Protein AF-A0A3M1RL69-F1 (afdb_monomer)

Radius of gyration: 29.33 Å; Cα contacts (8 Å, |Δi|>4): 459; chains: 1; bounding box: 68×51×93 Å

Secondary structure (DSSP, 8-state):
------PPP---TT-S---SS-HHHHHHHHHHHHTTHHHHHTSPSSPPHHHHHHHHHHHHHHSTT---SS-GGGGGSHHHHHTT-HHHHHHIIIII--TT--SHHHHHHHHHHHHHTTSSSHHHHHHHHHHHHHTTS----HHHHHHTT-TT-SS---S--EEE----SSSHHHHHHHHHHHHHHHHTT-EEEEE-TTSPPTT-B-SSSSSB---GGGGHHHHHHHHHHH--TT----EEEEEETTSTTHHHHHHTT--TT--SSTT-EEEEE--HHHHHHHHHTT-TT--S--SSEEE-TTS-EEEEEE-TTSS-EEEE----HHHHHHHHHHS-----SSS--S----

Solvent-accessible surface area (backbone atoms only — not comparable to full-atom values): 20492 Å² total; per-residue (Å²): 138,86,89,81,90,76,83,77,80,82,75,65,96,76,84,75,77,96,62,98,59,53,74,69,55,49,50,53,50,47,53,61,48,57,71,44,42,70,67,53,66,69,53,72,84,76,77,50,75,68,51,54,53,47,50,52,50,50,40,62,69,60,40,70,87,55,93,64,98,65,61,70,75,33,23,55,30,29,58,66,53,47,58,87,42,57,66,62,35,49,48,44,58,76,62,34,45,55,97,85,43,56,17,60,48,49,46,40,51,40,35,18,46,40,64,14,67,81,45,94,57,36,70,65,40,22,53,55,43,34,40,36,44,77,65,59,79,44,78,74,59,70,41,34,54,45,32,41,68,43,83,82,43,93,68,70,52,52,58,64,60,70,43,79,48,61,47,87,44,77,45,70,68,23,50,51,50,31,50,55,54,46,46,57,40,23,68,45,66,24,27,39,36,33,54,42,59,57,37,62,38,56,64,39,79,43,100,60,100,49,68,49,35,77,21,46,63,65,51,45,44,56,56,10,51,50,33,56,70,46,32,49,95,96,45,80,36,47,37,36,41,31,36,36,65,70,40,62,46,38,69,58,52,75,46,55,62,72,46,93,80,53,80,45,42,78,38,40,47,77,48,62,41,78,48,69,67,53,52,53,39,35,57,37,63,75,35,90,91,50,71,70,81,47,45,63,67,45,69,49,101,85,70,54,77,34,19,58,30,67,42,83,90,44,101,47,70,43,83,30,81,76,46,48,35,54,59,50,50,51,49,63,69,64,53,75,82,84,73,85,70,86,90,78,92,82,77,83,82,114

Foldseek 3Di:
DDDDDDDDPPPDPPPPDPDPDDPVRVVVVLLVLLVCQLVQLLDDDDGDPSNVVNQVVLCVPQVVPPPDPDGVSLQSADCSVCPPPVVSNCCCVVQFDDPSGGGDLNLQLQLLQLVLVPPPCSSVSSSVSSSCSVSPVDDAPSLSRRARNPPVPPQRADSDAEDEQEQPAQDPVSLVVSLVVLLVCVLSPHAYEYELQLHAAWQDADPDPDGTDNGSLVCLQVSQVSQQVSHDDPGGHEYEYEYEPLHQCNVVQLCQQVPPVSPGNVRYHYAYDYDPLLVVQLVQCVPPVRVPQPWCWDADPVRDTFSFDCNPPDNDTDGHDTDRSNRSVVVSVVSDPPPPDDDDPDDPRD

Nearest PDB structures (foldseek):
  6l3r-assembly2_E  TM=6.088E-01  e=4.238E-13  Homo sapiens
  2cvx-assembly1_A  TM=6.314E-01  e=1.209E-12  Saccharomyces cerevisiae
  6l3r-assembly1_A  TM=6.107E-01  e=2.218E-12  Homo sapiens
  2zlf-assembly1_A-2  TM=6.174E-01  e=2.617E-12  Saccharomyces cerevisiae
  4x3v-assembly1_B  TM=6.513E-01  e=8.807E-12  Homo sapiens

Structure (mmCIF, N/CA/C/O backbone):
data_AF-A0A3M1RL69-F1
#
_entry.id   AF-A0A3M1RL69-F1
#
loop_
_atom_site.group_PDB
_atom_site.id
_atom_site.type_symbol
_atom_site.label_atom_id
_atom_site.label_alt_id
_atom_site.label_comp_id
_atom_site.label_asym_id
_atom_site.label_entity_id
_atom_site.label_seq_id
_atom_site.pdbx_PDB_ins_code
_atom_site.Cartn_x
_atom_site.Cartn_y
_atom_site.Cartn_z
_atom_site.occupancy
_atom_site.B_iso_or_equiv
_atom_site.auth_seq_id
_atom_site.auth_comp_id
_atom_site.auth_asym_id
_atom_site.auth_atom_id
_atom_site.pdbx_PDB_model_num
ATOM 1 N N . MET A 1 1 ? -24.422 30.423 -56.820 1.00 33.59 1 MET A N 1
ATOM 2 C CA . MET A 1 1 ? -23.178 31.214 -56.946 1.00 33.59 1 MET A CA 1
ATOM 3 C C . MET A 1 1 ? -22.459 31.051 -55.619 1.00 33.59 1 MET A C 1
ATOM 5 O O . MET A 1 1 ? -22.916 31.619 -54.648 1.00 33.59 1 MET A O 1
ATOM 9 N N . GLY A 1 2 ? -21.564 30.086 -55.438 1.00 28.83 2 GLY A N 1
ATOM 10 C CA . GLY A 1 2 ? -20.340 29.859 -56.205 1.00 28.83 2 GLY A CA 1
ATOM 11 C C . GLY A 1 2 ? -19.185 30.425 -55.375 1.00 28.83 2 GLY A C 1
ATOM 12 O O . GLY A 1 2 ? -19.121 31.638 -55.226 1.00 28.83 2 GLY A O 1
ATOM 13 N N . LEU A 1 3 ? -18.368 29.554 -54.769 1.00 27.42 3 LEU A N 1
ATOM 14 C CA . LEU A 1 3 ? -16.895 29.448 -54.900 1.00 27.42 3 LEU A CA 1
ATOM 15 C C . LEU A 1 3 ? -16.342 29.469 -53.451 1.00 27.42 3 LEU A C 1
ATOM 17 O O . LEU A 1 3 ? -16.736 30.346 -52.698 1.00 27.42 3 LEU A O 1
ATOM 21 N N . PHE A 1 4 ? -15.534 28.560 -52.905 1.00 30.91 4 PHE A N 1
ATOM 22 C CA . PHE A 1 4 ? -14.548 27.622 -53.429 1.00 30.91 4 PHE A CA 1
ATOM 23 C C . PHE A 1 4 ? -14.531 26.351 -52.555 1.00 30.91 4 PHE A C 1
ATOM 25 O O . PHE A 1 4 ? -14.196 26.416 -51.374 1.00 30.91 4 PHE A O 1
ATOM 32 N N . GLU A 1 5 ? -14.813 25.198 -53.158 1.00 35.31 5 GLU A N 1
ATOM 33 C CA . GLU A 1 5 ? -14.165 23.942 -52.780 1.00 35.31 5 GLU A CA 1
ATOM 34 C C . GLU A 1 5 ? -12.753 23.967 -53.383 1.00 35.31 5 GLU A C 1
ATOM 36 O O . GLU A 1 5 ? -12.585 24.249 -54.571 1.00 35.31 5 GLU A O 1
ATOM 41 N N . GLN A 1 6 ? -11.734 23.693 -52.574 1.00 31.94 6 GLN A N 1
ATOM 42 C CA . GLN A 1 6 ? -10.422 23.269 -53.061 1.00 31.94 6 GLN A CA 1
ATOM 43 C C . GLN A 1 6 ? -10.217 21.835 -52.561 1.00 31.94 6 GLN A C 1
ATOM 45 O O . GLN A 1 6 ? -10.407 21.586 -51.367 1.00 31.94 6 GLN A O 1
ATOM 50 N N . PRO A 1 7 ? -9.894 20.878 -53.445 1.00 32.28 7 PRO A N 1
ATOM 51 C CA . PRO A 1 7 ? -9.793 19.477 -53.077 1.00 32.28 7 PRO A CA 1
ATOM 52 C C . PRO A 1 7 ? -8.568 19.261 -52.187 1.00 32.28 7 PRO A C 1
ATOM 54 O O . PRO A 1 7 ? -7.450 19.642 -52.535 1.00 32.28 7 PRO A O 1
ATOM 57 N N . VAL A 1 8 ? -8.779 18.608 -51.043 1.00 39.22 8 VAL A N 1
ATOM 58 C CA . VAL A 1 8 ? -7.692 17.962 -50.300 1.00 39.22 8 VAL A CA 1
ATOM 59 C C . VAL A 1 8 ? -7.041 16.971 -51.270 1.00 39.22 8 VAL A C 1
ATOM 61 O O . VAL A 1 8 ? -7.773 16.185 -51.882 1.00 39.22 8 VAL A O 1
ATOM 64 N N . PRO A 1 9 ? -5.711 16.988 -51.471 1.00 30.95 9 PRO A N 1
ATOM 65 C CA . PRO A 1 9 ? -5.086 15.997 -52.324 1.00 30.95 9 PRO A CA 1
ATOM 66 C C . PRO A 1 9 ? -5.377 14.626 -51.722 1.00 30.95 9 PRO A C 1
ATOM 68 O O . PRO A 1 9 ? -5.007 14.354 -50.580 1.00 30.95 9 PRO A O 1
ATOM 71 N N . SER A 1 10 ? -6.043 13.761 -52.487 1.00 38.97 10 SER A N 1
ATOM 72 C CA . SER A 1 10 ? -6.078 12.335 -52.198 1.00 38.97 10 SER A CA 1
ATOM 73 C C . SER A 1 10 ? -4.647 11.821 -52.333 1.00 38.97 10 SER A C 1
ATOM 75 O O . SER A 1 10 ? -4.208 11.425 -53.417 1.00 38.97 10 SER A O 1
ATOM 77 N N . THR A 1 11 ? -3.880 11.870 -51.248 1.00 33.44 11 THR A N 1
ATOM 78 C CA . THR A 1 11 ? -2.637 11.116 -51.144 1.00 33.44 11 THR A CA 1
ATOM 79 C C . THR A 1 11 ? -3.033 9.654 -51.066 1.00 33.44 11 THR A C 1
ATOM 81 O O . THR A 1 11 ? -3.360 9.134 -50.006 1.00 33.44 11 THR A O 1
ATOM 84 N N . ASN A 1 12 ? -3.122 9.063 -52.255 1.00 33.91 12 ASN A N 1
ATOM 85 C CA . ASN A 1 12 ? -2.971 7.656 -52.571 1.00 33.91 12 ASN A CA 1
ATOM 86 C C . ASN A 1 12 ? -2.637 6.795 -51.338 1.00 33.91 12 ASN A C 1
ATOM 88 O O . ASN A 1 12 ? -1.496 6.760 -50.881 1.00 33.91 12 ASN A O 1
ATOM 92 N N . ASP A 1 13 ? -3.619 6.030 -50.864 1.00 37.75 13 ASP A N 1
ATOM 93 C CA . ASP A 1 13 ? -3.478 4.931 -49.894 1.00 37.75 13 ASP A CA 1
ATOM 94 C C . ASP A 1 13 ? -2.699 3.730 -50.500 1.00 37.75 13 ASP A C 1
ATOM 96 O O . ASP A 1 13 ? -3.006 2.560 -50.277 1.00 37.75 13 ASP A O 1
ATOM 100 N N . LYS A 1 14 ? -1.692 4.008 -51.339 1.00 35.69 14 LYS A N 1
ATOM 101 C CA . LYS A 1 14 ? -0.923 3.038 -52.136 1.00 35.69 14 LYS A CA 1
ATOM 102 C C . LYS A 1 14 ? 0.594 3.222 -52.049 1.00 35.69 14 LYS A C 1
ATOM 104 O O . LYS A 1 14 ? 1.317 2.748 -52.915 1.00 35.69 14 LYS A O 1
ATOM 109 N N . GLU A 1 15 ? 1.083 3.831 -50.976 1.00 38.75 15 GLU A N 1
ATOM 110 C CA . GLU A 1 15 ? 2.493 3.720 -50.570 1.00 38.75 15 GLU A CA 1
ATOM 111 C C . GLU A 1 15 ? 2.593 3.200 -49.129 1.00 38.75 15 GLU A C 1
ATOM 113 O O . GLU A 1 15 ? 3.299 3.735 -48.279 1.00 38.75 15 GLU A O 1
ATOM 118 N N . ARG A 1 16 ? 1.833 2.139 -48.828 1.00 42.62 16 ARG A N 1
ATOM 119 C CA . ARG A 1 16 ? 1.903 1.408 -47.558 1.00 42.62 16 ARG A CA 1
ATOM 120 C C . ARG A 1 16 ? 2.514 0.026 -47.784 1.00 42.62 16 ARG A C 1
ATOM 122 O O . ARG A 1 16 ? 1.964 -0.776 -48.527 1.00 42.62 16 ARG A O 1
ATOM 129 N N . SER A 1 17 ? 3.623 -0.213 -47.082 1.00 46.47 17 SER A N 1
ATOM 130 C CA . SER A 1 17 ? 4.423 -1.444 -47.009 1.00 46.47 17 SER A CA 1
ATOM 131 C C . SER A 1 17 ? 5.077 -1.901 -48.320 1.00 46.47 17 SER A C 1
ATOM 133 O O . SER A 1 17 ? 4.527 -2.681 -49.089 1.00 46.47 17 SER A O 1
ATOM 135 N N . SER A 1 18 ? 6.324 -1.472 -48.538 1.00 45.62 18 SER A N 1
ATOM 136 C CA . SER A 1 18 ? 7.262 -2.121 -49.468 1.00 45.62 18 SER A CA 1
ATOM 137 C C . SER A 1 18 ? 8.041 -3.240 -48.766 1.00 45.62 18 SER A C 1
ATOM 139 O O . SER A 1 18 ? 9.254 -3.375 -48.950 1.00 45.62 18 SER A O 1
ATOM 141 N N . SER A 1 19 ? 7.386 -3.978 -47.874 1.00 48.00 19 SER A N 1
ATOM 142 C CA . SER A 1 19 ? 8.011 -5.121 -47.232 1.00 48.00 19 SER A CA 1
ATOM 143 C C . SER A 1 19 ? 7.901 -6.324 -48.168 1.00 48.00 19 SER A C 1
ATOM 145 O O . SER A 1 19 ? 6.796 -6.661 -48.589 1.00 48.00 19 SER A O 1
ATOM 147 N N . PRO A 1 20 ? 9.013 -6.980 -48.539 1.00 52.84 20 PRO A N 1
ATOM 148 C CA . PRO A 1 20 ? 8.984 -8.161 -49.4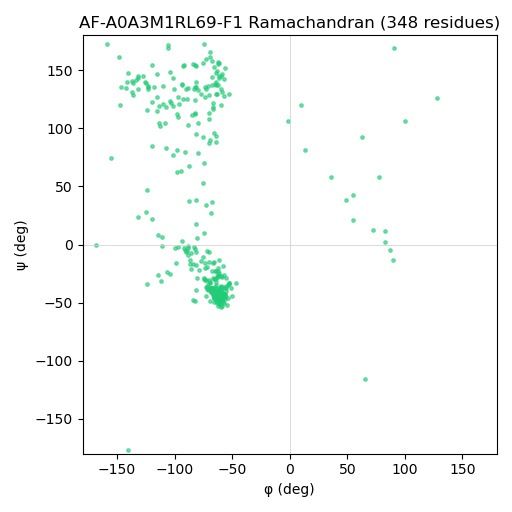01 1.00 52.84 20 PRO A CA 1
ATOM 149 C C . PRO A 1 20 ? 8.481 -9.424 -48.674 1.00 52.84 20 PRO A C 1
ATOM 151 O O . PRO A 1 20 ? 8.607 -10.521 -49.211 1.00 52.84 20 PRO A O 1
ATOM 154 N N . TRP A 1 21 ? 7.945 -9.279 -47.459 1.00 52.00 21 TRP A N 1
ATOM 155 C CA . TRP A 1 21 ? 7.573 -10.357 -46.548 1.00 52.00 21 TRP A CA 1
ATOM 156 C C . TRP A 1 21 ? 6.059 -10.366 -46.313 1.00 52.00 21 TRP A C 1
ATOM 158 O O . TRP A 1 21 ? 5.412 -9.320 -46.291 1.00 52.00 21 TRP A O 1
ATOM 168 N N . SER A 1 22 ? 5.482 -11.550 -46.123 1.00 72.81 22 SER A N 1
ATOM 169 C CA . SER A 1 22 ? 4.095 -11.704 -45.677 1.00 72.81 22 SER A CA 1
ATOM 170 C C . SER A 1 22 ? 3.914 -11.225 -44.230 1.00 72.81 22 SER A C 1
ATOM 172 O O . SER A 1 22 ? 4.861 -11.219 -43.447 1.00 72.81 22 SER A O 1
ATOM 174 N N . ALA A 1 23 ? 2.683 -10.887 -43.832 1.00 64.62 23 ALA A N 1
ATOM 175 C CA . ALA A 1 23 ? 2.387 -10.427 -42.468 1.00 64.62 23 ALA A CA 1
ATOM 176 C C . ALA A 1 23 ? 2.842 -11.420 -41.374 1.00 64.62 23 ALA A C 1
ATOM 178 O O . ALA A 1 23 ? 3.331 -11.005 -40.329 1.00 64.62 23 ALA A O 1
ATOM 179 N N . ALA A 1 24 ? 2.747 -12.730 -41.633 1.00 68.56 24 ALA A N 1
ATOM 180 C CA . ALA A 1 24 ? 3.217 -13.766 -40.711 1.00 68.56 24 ALA A CA 1
ATOM 181 C C . ALA A 1 24 ? 4.756 -13.837 -40.628 1.00 68.56 24 ALA A C 1
ATOM 183 O O . ALA A 1 24 ? 5.315 -14.116 -39.568 1.00 68.56 24 ALA A O 1
ATOM 184 N N . GLU A 1 25 ? 5.457 -13.570 -41.733 1.00 70.19 25 GLU A N 1
ATOM 185 C CA . GLU A 1 25 ? 6.922 -13.485 -41.754 1.00 70.19 25 GLU A CA 1
ATOM 186 C C . GLU A 1 25 ? 7.421 -12.212 -41.065 1.00 70.19 25 GLU A C 1
ATOM 188 O O . GLU A 1 25 ? 8.432 -12.255 -40.366 1.00 70.19 25 GLU A O 1
ATOM 193 N N . GLU A 1 26 ? 6.707 -11.094 -41.211 1.00 66.12 26 GLU A N 1
ATOM 194 C CA . GLU A 1 26 ? 6.979 -9.867 -40.458 1.00 66.12 26 GLU A CA 1
ATOM 195 C C . GLU A 1 26 ? 6.784 -10.070 -38.956 1.00 66.12 26 GLU A C 1
ATOM 197 O O . GLU A 1 26 ? 7.609 -9.613 -38.168 1.00 66.12 26 GLU A O 1
ATOM 202 N N . GLU A 1 27 ? 5.730 -10.784 -38.561 1.00 67.00 27 GLU A N 1
ATOM 203 C CA . GLU A 1 27 ? 5.421 -11.070 -37.163 1.00 67.00 27 GLU A CA 1
ATOM 204 C C . GLU A 1 27 ? 6.487 -11.963 -36.517 1.00 67.00 27 GLU A C 1
ATOM 206 O O . GLU A 1 27 ? 7.082 -11.573 -35.514 1.00 67.00 27 GLU A O 1
ATOM 211 N N . ASN A 1 28 ? 6.847 -13.075 -37.161 1.00 71.88 28 ASN A N 1
ATOM 212 C CA . ASN A 1 28 ? 7.924 -13.957 -36.698 1.00 71.88 28 ASN A CA 1
ATOM 213 C C . ASN A 1 28 ? 9.282 -13.229 -36.651 1.00 71.88 28 ASN A C 1
ATOM 215 O O . ASN A 1 28 ? 10.067 -13.376 -35.714 1.00 71.88 28 ASN A O 1
ATOM 219 N N . ARG A 1 29 ? 9.573 -12.378 -37.642 1.00 70.25 29 ARG A N 1
ATOM 220 C CA . ARG A 1 29 ? 10.816 -11.597 -37.661 1.00 70.25 29 ARG A CA 1
ATOM 221 C C . ARG A 1 29 ? 10.841 -10.538 -36.565 1.00 70.25 29 ARG A C 1
ATOM 223 O O . ARG A 1 29 ? 11.896 -10.306 -35.979 1.00 70.25 29 ARG A O 1
ATOM 230 N N . LEU A 1 30 ? 9.707 -9.908 -36.270 1.00 68.56 30 LEU A N 1
ATOM 231 C CA . LEU A 1 30 ? 9.599 -8.976 -35.158 1.00 68.56 30 LEU A CA 1
ATOM 232 C C . LEU A 1 30 ? 9.846 -9.690 -33.832 1.00 68.56 30 LEU A C 1
ATOM 234 O O . LEU A 1 30 ? 10.637 -9.191 -33.043 1.00 68.56 30 LEU A O 1
ATOM 238 N N . GLU A 1 31 ? 9.240 -10.855 -33.606 1.00 73.75 31 GLU A N 1
ATOM 239 C CA . GLU A 1 31 ? 9.477 -11.668 -32.407 1.00 73.75 31 GLU A CA 1
ATOM 240 C C . GLU A 1 31 ? 10.965 -12.034 -32.261 1.00 73.75 31 GLU A C 1
ATOM 242 O O . GLU A 1 31 ? 11.570 -11.851 -31.199 1.00 73.75 31 GLU A O 1
ATOM 247 N N . GLN A 1 32 ? 11.610 -12.460 -33.350 1.00 74.69 32 GLN A N 1
ATOM 248 C CA . GLN A 1 32 ? 13.047 -12.759 -33.374 1.00 74.69 32 GLN A CA 1
ATOM 249 C C . GLN A 1 32 ? 13.936 -11.537 -33.116 1.00 74.69 32 GLN A C 1
ATOM 251 O O . GLN A 1 32 ? 15.022 -11.664 -32.554 1.00 74.69 32 GLN A O 1
ATOM 256 N N . LEU A 1 33 ? 13.514 -10.347 -33.531 1.00 71.75 33 LEU A N 1
ATOM 257 C CA . LEU A 1 33 ? 14.266 -9.120 -33.290 1.00 71.75 33 LEU A CA 1
ATOM 258 C C . LEU A 1 33 ? 14.020 -8.579 -31.871 1.00 71.75 33 LEU A C 1
ATOM 260 O O . LEU A 1 33 ? 14.949 -8.168 -31.181 1.00 71.75 33 LEU A O 1
ATOM 264 N N . ILE A 1 34 ? 12.784 -8.659 -31.385 1.00 74.69 34 ILE A N 1
ATOM 265 C CA . ILE A 1 34 ? 12.388 -8.320 -30.016 1.00 74.69 34 ILE A CA 1
ATOM 266 C C . ILE A 1 34 ? 13.140 -9.177 -28.989 1.00 74.69 34 ILE A C 1
ATOM 268 O O . ILE A 1 34 ? 13.555 -8.680 -27.941 1.00 74.69 34 ILE A O 1
ATOM 272 N N . THR A 1 35 ? 13.371 -10.455 -29.282 1.00 80.44 35 THR A N 1
ATOM 273 C CA . THR A 1 35 ? 14.172 -11.321 -28.403 1.00 80.44 35 THR A CA 1
ATOM 274 C C . THR A 1 35 ? 15.636 -10.874 -28.305 1.00 80.44 35 THR A C 1
ATOM 276 O O . THR A 1 35 ? 16.276 -11.135 -27.287 1.00 80.44 35 THR A O 1
ATOM 279 N N . GLN A 1 36 ? 16.152 -10.133 -29.291 1.00 83.19 36 GLN A N 1
ATOM 280 C CA . GLN A 1 36 ? 17.498 -9.541 -29.273 1.00 83.19 36 GLN A CA 1
ATOM 281 C C . GLN A 1 36 ? 17.548 -8.163 -28.596 1.00 83.19 36 GLN A C 1
ATOM 283 O O . GLN A 1 36 ? 18.631 -7.717 -28.206 1.00 83.19 36 GLN A O 1
ATOM 288 N N . LEU A 1 37 ? 16.396 -7.503 -28.411 1.00 85.44 37 LEU A N 1
ATOM 289 C CA . LEU A 1 37 ? 16.294 -6.162 -27.831 1.00 85.44 37 LEU A CA 1
ATOM 290 C C . LEU A 1 37 ? 17.058 -6.002 -26.499 1.00 85.44 37 LEU A C 1
ATOM 292 O O . LEU A 1 37 ? 17.803 -5.029 -26.390 1.00 85.44 37 LEU A O 1
ATOM 296 N N . PRO A 1 38 ? 17.002 -6.934 -25.522 1.00 84.50 38 PRO A N 1
ATOM 297 C CA . PRO A 1 38 ? 17.755 -6.799 -24.269 1.00 84.50 38 PRO A CA 1
ATOM 298 C C . PRO A 1 38 ? 19.262 -6.688 -24.477 1.00 84.50 38 PRO A C 1
ATOM 300 O O . PRO A 1 38 ? 19.938 -5.919 -23.797 1.00 84.50 38 PRO A O 1
ATOM 303 N N . THR A 1 39 ? 19.801 -7.486 -25.398 1.00 86.25 39 THR A N 1
ATOM 304 C CA . THR A 1 39 ? 21.235 -7.516 -25.693 1.00 86.25 39 THR A CA 1
ATOM 305 C C . THR A 1 39 ? 21.666 -6.214 -26.347 1.00 86.25 39 THR A C 1
ATOM 307 O O . THR A 1 39 ? 22.714 -5.671 -26.006 1.00 86.25 39 THR A O 1
ATOM 310 N N . LEU A 1 40 ? 20.843 -5.700 -27.259 1.00 85.69 40 LEU A N 1
ATOM 311 C CA . LEU A 1 40 ? 21.111 -4.464 -27.982 1.00 85.69 40 LEU A CA 1
ATOM 312 C C . LEU A 1 40 ? 20.988 -3.228 -27.083 1.00 85.69 40 LEU A C 1
ATOM 314 O O . LEU A 1 40 ? 21.825 -2.336 -27.168 1.00 85.69 40 LEU A O 1
ATOM 318 N N . LEU A 1 41 ? 20.010 -3.195 -26.174 1.00 85.31 41 LEU A N 1
ATOM 319 C CA . LEU A 1 41 ? 19.834 -2.099 -25.215 1.00 85.31 41 LEU A CA 1
ATOM 320 C C . LEU A 1 41 ? 21.008 -1.956 -24.234 1.00 85.31 41 LEU A C 1
ATOM 322 O O . LEU A 1 41 ? 21.312 -0.854 -23.789 1.00 85.31 41 LEU A O 1
ATOM 326 N N . ARG A 1 42 ? 21.720 -3.046 -23.920 1.00 80.25 42 ARG A N 1
ATOM 327 C CA . ARG A 1 42 ? 22.923 -2.989 -23.066 1.00 80.25 42 ARG A CA 1
ATOM 328 C C . ARG A 1 42 ? 24.119 -2.316 -23.746 1.00 80.25 42 ARG A C 1
ATOM 330 O O . ARG A 1 42 ? 25.094 -1.988 -23.071 1.00 80.25 42 ARG A O 1
ATOM 337 N N . GLN A 1 43 ? 24.089 -2.129 -25.064 1.00 75.25 43 GLN A N 1
ATOM 338 C CA . GLN A 1 43 ? 25.199 -1.530 -25.801 1.00 75.25 43 GLN A CA 1
ATOM 339 C C . GLN A 1 43 ? 25.167 -0.000 -25.649 1.00 75.25 43 GLN A C 1
ATOM 341 O O . GLN A 1 43 ? 24.125 0.643 -25.759 1.00 75.25 43 GLN A O 1
ATOM 346 N N . ALA A 1 44 ? 26.318 0.608 -25.347 1.00 57.00 44 ALA A N 1
ATOM 347 C CA . ALA A 1 44 ? 26.437 2.064 -25.256 1.00 57.00 44 ALA A CA 1
ATOM 348 C C . ALA A 1 44 ? 26.206 2.734 -26.632 1.00 57.00 44 ALA A C 1
ATOM 350 O O . ALA A 1 44 ? 26.474 2.106 -27.654 1.00 57.00 44 ALA A O 1
ATOM 351 N N . PRO A 1 45 ? 25.727 3.996 -26.686 1.00 63.44 45 PRO A N 1
ATOM 352 C CA . PRO A 1 45 ? 25.449 4.672 -27.954 1.00 63.44 45 PRO A CA 1
ATOM 353 C C . PRO A 1 45 ? 26.713 4.869 -28.817 1.00 63.44 45 PRO A C 1
ATOM 355 O O . PRO A 1 45 ? 27.794 5.078 -28.257 1.00 63.44 45 PRO A O 1
ATOM 358 N N . PRO A 1 46 ? 26.580 4.880 -30.165 1.00 66.25 46 PRO A N 1
ATOM 359 C CA . PRO A 1 46 ? 25.329 4.947 -30.939 1.00 66.25 46 PRO A CA 1
ATOM 360 C C . PRO A 1 46 ? 24.613 3.591 -31.120 1.00 66.25 46 PRO A C 1
ATOM 362 O O . PRO A 1 46 ? 25.265 2.551 -31.105 1.00 66.25 46 PRO A O 1
ATOM 365 N N . PRO A 1 47 ? 23.277 3.587 -31.318 1.00 73.75 47 PRO A N 1
ATOM 366 C CA . PRO A 1 47 ? 22.512 2.352 -31.475 1.00 73.75 47 PRO A CA 1
ATOM 367 C C . PRO A 1 47 ? 22.928 1.606 -32.748 1.00 73.75 47 PRO A C 1
ATOM 369 O O . PRO A 1 47 ? 23.109 2.226 -33.805 1.00 73.75 47 PRO A O 1
ATOM 372 N N . SER A 1 48 ? 23.048 0.279 -32.646 1.00 82.94 48 SER A N 1
ATOM 373 C CA . SER A 1 48 ? 23.374 -0.573 -33.789 1.00 82.94 48 SER A CA 1
ATOM 374 C C . SER A 1 48 ? 22.297 -0.467 -34.886 1.00 82.94 48 SER A C 1
ATOM 376 O O . SER A 1 48 ? 21.148 -0.102 -34.595 1.00 82.94 48 SER A O 1
ATOM 378 N N . PRO A 1 49 ? 22.625 -0.771 -36.156 1.00 83.88 49 PRO A N 1
ATOM 379 C CA . PRO A 1 49 ? 21.636 -0.827 -37.234 1.00 83.88 49 PRO A CA 1
ATOM 380 C C . PRO A 1 49 ? 20.419 -1.706 -36.899 1.00 83.88 49 PRO A C 1
ATOM 382 O O . PRO A 1 49 ? 19.288 -1.340 -37.213 1.00 83.88 49 PRO A O 1
ATOM 385 N N . GLU A 1 50 ? 20.640 -2.820 -36.201 1.00 83.06 50 GLU A N 1
ATOM 386 C CA . GLU A 1 50 ? 19.604 -3.756 -35.760 1.00 83.06 50 GLU A CA 1
ATOM 387 C C . GLU A 1 50 ? 18.676 -3.120 -34.719 1.00 83.06 50 GLU A C 1
ATOM 389 O O . GLU A 1 50 ? 17.455 -3.239 -34.824 1.00 83.06 50 GLU A O 1
ATOM 394 N N . LEU A 1 51 ? 19.230 -2.385 -33.745 1.00 85.06 51 LEU A N 1
ATOM 395 C CA . LEU A 1 51 ? 18.423 -1.682 -32.749 1.00 85.06 51 LEU A CA 1
ATOM 396 C C . LEU A 1 51 ? 17.545 -0.617 -33.412 1.00 85.06 51 LEU A C 1
ATOM 398 O O . LEU A 1 51 ? 16.354 -0.550 -33.125 1.00 85.06 51 LEU A O 1
ATOM 402 N N . LYS A 1 52 ? 18.090 0.163 -34.354 1.00 85.50 52 LYS A N 1
ATOM 403 C CA . LYS A 1 52 ? 17.301 1.143 -35.123 1.00 85.50 52 LYS A CA 1
ATOM 404 C C . LYS A 1 52 ? 16.152 0.484 -35.885 1.00 85.50 52 LYS A C 1
ATOM 406 O O . LYS A 1 52 ? 15.039 1.005 -35.891 1.00 85.50 52 LYS A O 1
ATOM 411 N N . GLN A 1 53 ? 16.407 -0.674 -36.498 1.00 83.12 53 GLN A N 1
ATOM 412 C CA . GLN A 1 53 ? 15.370 -1.437 -37.188 1.00 83.12 53 GLN A CA 1
ATOM 413 C C . GLN A 1 53 ? 14.258 -1.876 -36.227 1.00 83.12 53 GLN A C 1
ATOM 415 O O . GLN A 1 53 ? 13.084 -1.717 -36.555 1.00 83.12 53 GLN A O 1
ATOM 420 N N . ILE A 1 54 ? 14.605 -2.375 -35.037 1.00 84.88 54 ILE A N 1
ATOM 421 C CA . ILE A 1 54 ? 13.618 -2.757 -34.016 1.00 84.88 54 ILE A CA 1
ATOM 422 C C . ILE A 1 54 ? 12.785 -1.559 -33.585 1.00 84.88 54 ILE A C 1
ATOM 424 O O . ILE A 1 54 ? 11.563 -1.650 -33.591 1.00 84.88 54 ILE A O 1
ATOM 428 N N . LEU A 1 55 ? 13.418 -0.438 -33.234 1.00 86.75 55 LEU A N 1
ATOM 429 C CA . LEU A 1 55 ? 12.712 0.752 -32.751 1.00 86.75 55 LEU A CA 1
ATOM 430 C C . LEU A 1 55 ? 11.691 1.250 -33.769 1.00 86.75 55 LEU A C 1
ATOM 432 O O . LEU A 1 55 ? 10.540 1.480 -33.406 1.00 86.75 55 LEU A O 1
ATOM 436 N N . ARG A 1 56 ? 12.085 1.312 -35.045 1.00 84.62 56 ARG A N 1
ATOM 437 C CA . ARG A 1 56 ? 11.181 1.662 -36.140 1.00 84.62 56 ARG A CA 1
ATOM 438 C C . ARG A 1 56 ? 9.984 0.712 -36.216 1.00 84.62 56 ARG A C 1
ATOM 440 O O . ARG A 1 56 ? 8.854 1.166 -36.350 1.00 84.62 56 ARG A O 1
ATOM 447 N N . LEU A 1 57 ? 10.211 -0.597 -36.107 1.00 82.12 57 LEU A N 1
ATOM 448 C CA . LEU A 1 57 ? 9.122 -1.574 -36.133 1.00 82.12 57 LEU A CA 1
ATOM 449 C C . LEU A 1 57 ? 8.208 -1.461 -34.903 1.00 82.12 57 LEU A C 1
ATOM 451 O O . LEU A 1 57 ? 6.996 -1.599 -35.035 1.00 82.12 57 LEU A O 1
ATOM 455 N N . LEU A 1 58 ? 8.757 -1.191 -33.714 1.00 84.69 58 LEU A N 1
ATOM 456 C CA . LEU A 1 58 ? 7.966 -0.947 -32.502 1.00 84.69 58 LEU A CA 1
ATOM 457 C C . LEU A 1 58 ? 7.089 0.307 -32.659 1.00 84.69 58 LEU A C 1
ATOM 459 O O . LEU A 1 58 ? 5.916 0.280 -32.287 1.00 84.69 58 LEU A O 1
ATOM 463 N N . GLU A 1 59 ? 7.629 1.386 -33.231 1.00 83.38 59 GLU A N 1
ATOM 464 C CA . GLU A 1 59 ? 6.880 2.611 -33.537 1.00 83.38 59 GLU A CA 1
ATOM 465 C C . GLU A 1 59 ? 5.761 2.349 -34.547 1.00 83.38 59 GLU A C 1
ATOM 467 O O . GLU A 1 59 ? 4.595 2.646 -34.276 1.00 83.38 59 GLU A O 1
ATOM 472 N N . GLU A 1 60 ? 6.098 1.733 -35.683 1.00 82.06 60 GLU A N 1
ATOM 473 C CA . GLU A 1 60 ? 5.137 1.366 -36.721 1.00 82.06 60 GLU A CA 1
ATOM 474 C C . GLU A 1 60 ? 4.070 0.411 -36.170 1.00 82.06 60 GLU A C 1
ATOM 476 O O . GLU A 1 60 ? 2.905 0.509 -36.534 1.00 82.06 60 GLU A O 1
ATOM 481 N N . ARG A 1 61 ? 4.397 -0.502 -35.255 1.00 79.81 61 ARG A N 1
ATOM 482 C CA . ARG A 1 61 ? 3.418 -1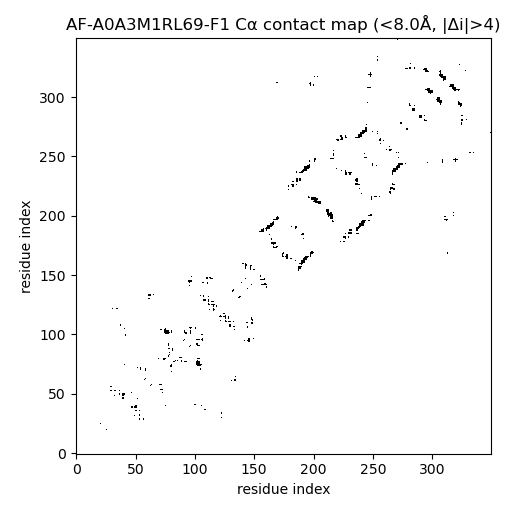.474 -34.757 1.00 79.81 61 ARG A CA 1
ATOM 483 C C . ARG A 1 61 ? 2.534 -0.911 -33.650 1.00 79.81 61 ARG A C 1
ATOM 485 O O . ARG A 1 61 ? 1.313 -1.049 -33.746 1.00 79.81 61 ARG A O 1
ATOM 492 N N . TYR A 1 62 ? 3.123 -0.279 -32.635 1.00 79.06 62 TYR A N 1
ATOM 493 C CA . TYR A 1 62 ? 2.424 0.077 -31.392 1.00 79.06 62 TYR A CA 1
ATOM 494 C C . TYR A 1 62 ? 2.064 1.551 -31.275 1.00 79.06 62 TYR A C 1
ATOM 496 O O . TYR A 1 62 ? 1.098 1.878 -30.592 1.00 79.06 62 TYR A O 1
ATOM 504 N N . LEU A 1 63 ? 2.800 2.439 -31.945 1.00 74.81 63 LEU A N 1
ATOM 505 C CA . LEU A 1 63 ? 2.650 3.889 -31.789 1.00 74.81 63 LEU A CA 1
ATOM 506 C C . LEU A 1 63 ? 2.069 4.573 -33.038 1.00 74.81 63 LEU A C 1
ATOM 508 O O . LEU A 1 63 ? 1.927 5.791 -33.058 1.00 74.81 63 LEU A O 1
ATOM 512 N N . ARG A 1 64 ? 1.645 3.796 -34.048 1.00 69.62 64 ARG A N 1
ATOM 513 C CA . ARG A 1 64 ? 1.083 4.254 -35.340 1.00 69.62 64 ARG A CA 1
ATOM 514 C C . ARG A 1 64 ? 0.021 5.355 -35.245 1.00 69.62 64 ARG A C 1
ATOM 516 O O . ARG A 1 64 ? -0.098 6.170 -36.154 1.00 69.62 64 ARG A O 1
ATOM 523 N N . HIS A 1 65 ? -0.780 5.341 -34.182 1.00 61.91 65 HIS A N 1
ATOM 524 C CA . HIS A 1 65 ? -1.932 6.230 -33.996 1.00 61.91 65 HIS A CA 1
ATOM 525 C C . HIS A 1 65 ? -1.764 7.209 -32.834 1.00 61.91 65 HIS A C 1
ATOM 527 O O . HIS A 1 65 ? -2.709 7.907 -32.476 1.00 61.91 65 HIS A O 1
ATOM 533 N N . VAL A 1 66 ? -0.570 7.260 -32.246 1.00 57.53 66 VAL A N 1
ATOM 534 C CA . VAL A 1 66 ? -0.278 8.069 -31.070 1.00 57.53 66 VAL A CA 1
ATOM 535 C C . VAL A 1 66 ? 0.609 9.217 -31.534 1.00 57.53 66 VAL A C 1
ATOM 537 O O . VAL A 1 66 ? 1.792 9.001 -31.802 1.00 57.53 66 VAL A O 1
ATOM 540 N N . PRO A 1 67 ? 0.082 10.443 -31.667 1.00 50.41 67 PRO A N 1
ATOM 541 C CA . PRO A 1 67 ? 0.907 11.590 -32.001 1.00 50.41 67 PRO A CA 1
ATOM 542 C C . PRO A 1 67 ? 1.785 11.924 -30.790 1.00 50.41 67 PRO A C 1
ATOM 544 O O . PRO A 1 67 ? 1.409 12.712 -29.925 1.00 50.41 67 PRO A O 1
ATOM 547 N N . ARG A 1 68 ? 2.960 11.296 -30.694 1.00 59.31 68 ARG A N 1
ATOM 548 C CA . ARG A 1 68 ? 4.003 11.720 -29.759 1.00 59.31 68 ARG A CA 1
ATOM 549 C C . ARG A 1 68 ? 4.969 12.658 -30.449 1.00 59.31 68 ARG A C 1
ATOM 551 O O . ARG A 1 68 ? 5.413 12.425 -31.565 1.00 59.31 68 ARG A O 1
ATOM 558 N N . SER A 1 69 ? 5.333 13.707 -29.727 1.00 55.34 69 SER A N 1
ATOM 559 C CA . SER A 1 69 ? 6.313 14.707 -30.140 1.00 55.34 69 SER A CA 1
ATOM 560 C C . SER A 1 69 ? 7.757 14.186 -30.163 1.00 55.34 69 SER A C 1
ATOM 562 O O . SER A 1 69 ? 8.644 14.927 -30.580 1.00 55.34 69 SER A O 1
ATOM 564 N N . ARG A 1 70 ? 8.025 12.951 -29.697 1.00 63.94 70 ARG A N 1
ATOM 565 C CA . ARG A 1 70 ? 9.382 12.398 -29.543 1.00 63.94 70 ARG A CA 1
ATOM 566 C C . ARG A 1 70 ? 9.466 10.933 -30.018 1.00 63.94 70 ARG A C 1
ATOM 568 O O . ARG A 1 70 ? 8.634 10.139 -29.576 1.00 63.94 70 ARG A O 1
ATOM 575 N N . PRO A 1 71 ? 10.460 10.570 -30.856 1.00 74.88 71 PRO A N 1
ATOM 576 C CA . PRO A 1 71 ? 10.708 9.191 -31.290 1.00 74.88 71 PRO A CA 1
ATOM 577 C C . PRO A 1 71 ? 11.055 8.257 -30.124 1.00 74.88 71 PRO A C 1
ATOM 579 O O . PRO A 1 71 ? 11.614 8.690 -29.113 1.00 74.88 71 PRO A O 1
ATOM 582 N N . LEU A 1 72 ? 10.813 6.958 -30.287 1.00 83.69 72 LEU A N 1
ATOM 583 C CA . LEU A 1 72 ? 11.209 5.903 -29.352 1.00 83.69 72 LEU A CA 1
ATOM 584 C C . LEU A 1 72 ? 12.731 5.867 -29.141 1.00 83.69 72 LEU A C 1
ATOM 586 O O . LEU A 1 72 ? 13.201 5.532 -28.056 1.00 83.69 72 LEU A O 1
ATOM 590 N N . GLU A 1 73 ? 13.502 6.296 -30.141 1.00 85.25 73 GLU A N 1
ATOM 591 C CA . GLU A 1 73 ? 14.950 6.510 -30.036 1.00 85.25 73 GLU A CA 1
ATOM 592 C C . GLU A 1 73 ? 15.317 7.471 -28.895 1.00 85.25 73 GLU A C 1
ATOM 594 O O . GLU A 1 73 ? 16.284 7.228 -28.174 1.00 85.25 73 GLU A O 1
ATOM 599 N N . ALA A 1 74 ? 14.516 8.518 -28.656 1.00 87.12 74 ALA A N 1
ATOM 600 C CA . ALA A 1 74 ? 14.736 9.430 -27.535 1.00 87.12 74 ALA A CA 1
ATOM 601 C C . ALA A 1 74 ? 14.547 8.725 -26.183 1.00 87.12 74 ALA A C 1
ATOM 603 O O . ALA A 1 74 ? 15.216 9.079 -25.219 1.00 87.12 74 ALA A O 1
ATOM 604 N N . ALA A 1 75 ? 13.686 7.701 -26.105 1.00 89.06 75 ALA A N 1
ATOM 605 C CA . ALA A 1 75 ? 13.415 6.936 -24.884 1.00 89.06 75 ALA A CA 1
ATOM 606 C C . ALA A 1 75 ? 14.566 6.005 -24.461 1.00 89.06 75 ALA A C 1
ATOM 608 O O . ALA A 1 75 ? 14.505 5.410 -23.379 1.00 89.06 75 ALA A O 1
ATOM 609 N N . LEU A 1 76 ? 15.626 5.888 -25.270 1.00 90.06 76 LEU A N 1
ATOM 610 C CA . LEU A 1 76 ? 16.854 5.189 -24.889 1.00 90.06 76 LEU A CA 1
ATOM 611 C C . LEU A 1 76 ? 17.602 5.907 -23.754 1.00 90.06 76 LEU A C 1
ATOM 613 O O . LEU A 1 76 ? 18.258 5.245 -22.953 1.00 90.06 76 LEU A O 1
ATOM 617 N N . ASP A 1 77 ? 17.474 7.230 -23.641 1.00 91.00 77 ASP A N 1
ATOM 618 C CA . ASP A 1 77 ? 18.102 8.026 -22.584 1.00 91.00 77 ASP A CA 1
ATOM 619 C C . ASP A 1 77 ? 17.098 8.990 -21.940 1.00 91.00 77 ASP A C 1
ATOM 621 O O . ASP A 1 77 ? 16.358 9.700 -22.615 1.00 91.00 77 ASP A O 1
ATOM 625 N N . ALA A 1 78 ? 17.078 9.041 -20.609 1.00 92.12 78 ALA A N 1
ATOM 626 C CA . ALA A 1 78 ? 16.133 9.866 -19.866 1.00 92.12 78 ALA A CA 1
ATOM 627 C C . ALA A 1 78 ? 16.295 11.366 -20.161 1.00 92.12 78 ALA A C 1
ATOM 629 O O . ALA A 1 78 ? 15.287 12.061 -20.271 1.00 92.12 78 ALA A O 1
ATOM 630 N N . ALA A 1 79 ? 17.526 11.870 -20.312 1.00 92.69 79 ALA A N 1
ATOM 631 C CA . ALA A 1 79 ? 17.743 13.293 -20.578 1.00 92.69 79 ALA A CA 1
ATOM 632 C C . ALA A 1 79 ? 17.244 13.678 -21.974 1.00 92.69 79 ALA A C 1
ATOM 634 O O . ALA A 1 79 ? 16.569 14.689 -22.133 1.00 92.69 79 ALA A O 1
ATOM 635 N N . THR A 1 80 ? 17.480 12.825 -22.967 1.00 90.69 80 THR A N 1
ATOM 636 C CA . THR A 1 80 ? 16.958 13.017 -24.325 1.00 90.69 80 THR A CA 1
ATOM 637 C C . THR A 1 80 ? 15.428 12.915 -24.349 1.00 90.69 80 THR A C 1
ATOM 639 O O . THR A 1 80 ? 14.750 13.749 -24.953 1.00 90.69 80 THR A O 1
ATOM 642 N N . TYR A 1 81 ? 14.856 11.934 -23.642 1.00 89.12 81 TYR A N 1
ATOM 643 C CA . TYR A 1 81 ? 13.411 11.708 -23.619 1.00 89.12 81 TYR A CA 1
ATOM 644 C C . TYR A 1 81 ? 12.624 12.812 -22.920 1.00 89.12 81 TYR A C 1
ATOM 646 O O . TYR A 1 81 ? 11.557 13.173 -23.410 1.00 89.12 81 TYR A O 1
ATOM 654 N N . TYR A 1 82 ? 13.124 13.356 -21.808 1.00 89.75 82 TYR A N 1
ATOM 655 C CA . TYR A 1 82 ? 12.426 14.371 -21.008 1.00 89.75 82 TYR A CA 1
ATOM 656 C C . TYR A 1 82 ? 12.898 15.804 -21.285 1.00 89.75 82 TYR A C 1
ATOM 658 O O . TYR A 1 82 ? 12.145 16.742 -21.044 1.00 89.75 82 TYR A O 1
ATOM 666 N N . GLY A 1 83 ? 14.055 15.990 -21.928 1.00 90.38 83 GLY A N 1
ATOM 667 C CA . GLY A 1 83 ? 14.564 17.295 -22.350 1.00 90.38 83 GLY A CA 1
ATOM 668 C C . GLY A 1 83 ? 14.890 18.192 -21.159 1.00 90.38 83 GLY A C 1
ATOM 669 O O . GLY A 1 83 ? 15.774 17.887 -20.369 1.00 90.38 83 GLY A O 1
ATOM 670 N N . ASP A 1 84 ? 14.159 19.292 -21.040 1.00 92.75 84 ASP A N 1
ATOM 671 C CA . ASP A 1 84 ? 14.275 20.304 -19.988 1.00 92.75 84 ASP A CA 1
ATOM 672 C C . ASP A 1 84 ? 13.553 19.935 -18.678 1.00 92.75 84 ASP A C 1
ATOM 674 O O . ASP A 1 84 ? 13.700 20.630 -17.674 1.00 92.75 84 ASP A O 1
ATOM 678 N N . ASN A 1 85 ? 12.797 18.831 -18.638 1.00 93.62 85 ASN A N 1
ATOM 679 C CA . ASN A 1 85 ? 12.121 18.382 -17.419 1.00 93.62 85 ASN A CA 1
ATOM 680 C C . ASN A 1 85 ? 13.083 17.647 -16.468 1.00 93.62 85 ASN A C 1
ATOM 682 O O . ASN A 1 85 ? 13.084 16.416 -16.367 1.00 93.62 85 ASN A O 1
ATOM 686 N N . GLU A 1 86 ? 13.889 18.425 -15.746 1.00 95.19 86 GLU A N 1
ATOM 687 C CA . GLU A 1 86 ? 14.877 17.929 -14.781 1.00 95.19 86 GLU A CA 1
ATOM 688 C C . GLU A 1 86 ? 14.257 17.034 -13.701 1.00 95.19 86 GLU A C 1
ATOM 690 O O . GLU A 1 86 ? 14.837 16.010 -13.342 1.00 95.19 86 GLU A O 1
ATOM 695 N N . LEU A 1 87 ? 13.048 17.358 -13.229 1.00 95.81 87 LEU A N 1
ATOM 696 C CA . LEU A 1 87 ? 12.357 16.565 -12.211 1.00 95.81 87 LEU A CA 1
ATOM 697 C C . LEU A 1 87 ? 12.050 15.148 -12.712 1.00 95.81 87 LEU A C 1
ATOM 699 O O . LEU A 1 87 ? 12.307 14.177 -12.002 1.00 95.81 87 LEU A O 1
ATOM 703 N N . ALA A 1 88 ? 11.517 15.010 -13.927 1.00 93.00 88 ALA A N 1
ATOM 704 C CA . ALA A 1 88 ? 11.209 13.702 -14.501 1.00 93.00 88 ALA A CA 1
ATOM 705 C C . ALA A 1 88 ? 12.480 12.869 -14.727 1.00 93.00 88 ALA A C 1
ATOM 707 O O . ALA A 1 88 ? 12.498 11.672 -14.422 1.00 93.00 88 ALA A O 1
ATOM 708 N N . ILE A 1 89 ? 13.555 13.516 -15.194 1.00 94.88 89 ILE A N 1
ATOM 709 C CA . ILE A 1 89 ? 14.878 12.901 -15.363 1.00 94.88 89 ILE A CA 1
ATOM 710 C C . ILE A 1 89 ? 15.391 12.371 -14.022 1.00 94.88 89 ILE A C 1
ATOM 712 O O . ILE A 1 89 ? 15.824 11.219 -13.926 1.00 94.88 89 ILE A O 1
ATOM 716 N N . ASP A 1 90 ? 15.314 13.190 -12.979 1.00 95.50 90 ASP A N 1
ATOM 717 C CA . ASP A 1 90 ? 15.767 12.834 -11.642 1.00 95.50 90 ASP A CA 1
ATOM 718 C C . ASP A 1 90 ? 14.939 11.706 -11.034 1.00 95.50 90 ASP A C 1
ATOM 720 O O . ASP A 1 90 ? 15.500 10.759 -10.480 1.00 95.50 90 ASP A O 1
ATOM 724 N N . VAL A 1 91 ? 13.612 11.775 -11.148 1.00 94.81 91 VAL A N 1
ATOM 725 C CA . VAL A 1 91 ? 12.708 10.757 -10.610 1.00 94.81 91 VAL A CA 1
ATOM 726 C C . VAL A 1 91 ? 12.971 9.411 -11.272 1.00 94.81 91 VAL A C 1
ATOM 728 O O . VAL A 1 91 ? 13.184 8.428 -10.560 1.00 94.81 91 VAL A O 1
ATOM 731 N N . ILE A 1 92 ? 13.011 9.343 -12.607 1.00 94.44 92 ILE A N 1
ATOM 732 C CA . ILE A 1 92 ? 13.188 8.058 -13.287 1.00 94.44 92 ILE A CA 1
ATOM 733 C C . ILE A 1 92 ? 14.555 7.444 -12.973 1.00 94.44 92 ILE A C 1
ATOM 735 O O . ILE A 1 92 ? 14.620 6.269 -12.608 1.00 94.44 92 ILE A O 1
ATOM 739 N N . ARG A 1 93 ? 15.627 8.250 -12.989 1.00 94.38 93 ARG A N 1
ATOM 740 C CA . ARG A 1 93 ? 16.995 7.797 -12.692 1.00 94.38 93 ARG A CA 1
ATOM 741 C C . ARG A 1 93 ? 17.163 7.356 -11.243 1.00 94.38 93 ARG A C 1
ATOM 743 O O . ARG A 1 93 ? 17.770 6.324 -10.989 1.00 94.38 93 ARG A O 1
ATOM 750 N N . LYS A 1 94 ? 16.633 8.120 -10.283 1.00 91.62 94 LYS A N 1
ATOM 751 C CA . LYS A 1 94 ? 16.822 7.840 -8.849 1.00 91.62 94 LYS A CA 1
ATOM 752 C C . LYS A 1 94 ? 15.888 6.752 -8.329 1.00 91.62 94 LYS A C 1
ATOM 754 O O . LYS A 1 94 ? 16.221 6.109 -7.335 1.00 91.62 94 LYS A O 1
ATOM 759 N N . LYS A 1 95 ? 14.695 6.591 -8.915 1.00 90.12 95 LYS A N 1
ATOM 760 C CA . LYS A 1 95 ? 13.641 5.731 -8.351 1.00 90.12 95 LYS A CA 1
ATOM 761 C C . LYS A 1 95 ? 13.341 4.480 -9.168 1.00 90.12 95 LYS A C 1
ATOM 763 O O . LYS A 1 95 ? 12.963 3.492 -8.546 1.00 90.12 95 LYS A O 1
ATOM 768 N N . TYR A 1 96 ? 13.486 4.483 -10.495 1.00 93.38 96 TYR A N 1
ATOM 769 C CA . TYR A 1 96 ? 12.922 3.412 -11.334 1.00 93.38 96 TYR A CA 1
ATOM 770 C C . TYR A 1 96 ? 13.927 2.688 -12.229 1.00 93.38 96 TYR A C 1
ATOM 772 O O . TYR A 1 96 ? 13.765 1.485 -12.431 1.00 93.38 96 TYR A O 1
ATOM 780 N N . LEU A 1 97 ? 14.950 3.378 -12.739 1.00 93.75 97 LEU A N 1
ATOM 781 C CA . LEU A 1 97 ? 15.975 2.754 -13.575 1.00 93.75 97 LEU A CA 1
ATOM 782 C C . LEU A 1 97 ? 16.893 1.838 -12.749 1.00 93.75 97 LEU A C 1
ATOM 784 O O . LEU A 1 97 ? 17.331 2.178 -11.648 1.00 93.75 97 LEU A O 1
ATOM 788 N N . ALA A 1 98 ? 17.188 0.664 -13.300 1.00 91.50 98 ALA A N 1
ATOM 789 C CA . ALA A 1 98 ? 18.269 -0.204 -12.851 1.00 91.50 98 ALA A CA 1
ATOM 790 C C . ALA A 1 98 ? 19.646 0.422 -13.171 1.00 91.50 98 ALA A C 1
ATOM 792 O O . ALA A 1 98 ? 19.722 1.281 -14.046 1.00 91.50 98 ALA A O 1
ATOM 793 N N . PRO A 1 99 ? 20.752 -0.012 -12.528 1.00 89.12 99 PRO A N 1
ATOM 794 C CA . PRO A 1 99 ? 22.084 0.568 -12.724 1.00 89.12 99 PRO A CA 1
ATOM 795 C C . PRO A 1 99 ? 22.551 0.655 -14.183 1.00 89.12 99 PRO A C 1
ATOM 797 O O . PRO A 1 99 ? 23.217 1.618 -14.542 1.00 89.12 99 PRO A O 1
ATOM 800 N N . GLU A 1 100 ? 22.173 -0.314 -15.022 1.00 87.56 100 GLU A N 1
ATOM 801 C CA . GLU A 1 100 ? 22.551 -0.356 -16.444 1.00 87.56 100 GLU A CA 1
ATOM 802 C C . GLU A 1 100 ? 21.550 0.364 -17.366 1.00 87.56 100 GLU A C 1
ATOM 804 O O . GLU A 1 100 ? 21.783 0.501 -18.567 1.00 87.56 100 GLU A O 1
ATOM 809 N N . GLU A 1 101 ? 20.413 0.815 -16.834 1.00 92.44 101 GLU A N 1
ATOM 810 C CA . GLU A 1 101 ? 19.341 1.419 -17.620 1.00 92.44 101 GLU A CA 1
ATOM 811 C C . GLU A 1 101 ? 19.527 2.929 -17.739 1.00 92.44 101 GLU A C 1
ATOM 813 O O . GLU A 1 101 ? 19.759 3.633 -16.757 1.00 92.44 101 GLU A O 1
ATOM 818 N N . LYS A 1 102 ? 19.374 3.447 -18.961 1.00 92.81 102 LYS A N 1
ATOM 819 C CA . LYS A 1 102 ? 19.619 4.868 -19.257 1.00 92.81 102 LYS A CA 1
ATOM 820 C C . LYS A 1 102 ? 18.352 5.679 -19.487 1.00 92.81 102 LYS A C 1
ATOM 822 O O . LYS A 1 102 ? 18.359 6.891 -19.276 1.00 92.81 102 LYS A O 1
ATOM 827 N N . GLY A 1 103 ? 17.258 5.032 -19.882 1.00 92.06 103 GLY A N 1
ATOM 828 C CA . GLY A 1 103 ? 16.026 5.716 -20.263 1.00 92.06 103 GLY A CA 1
ATOM 829 C C . GLY A 1 103 ? 14.773 4.844 -20.180 1.00 92.06 103 GLY A C 1
ATOM 830 O O . GLY A 1 103 ? 14.884 3.634 -19.962 1.00 92.06 103 GLY A O 1
ATOM 831 N N . PRO A 1 104 ? 13.584 5.451 -20.360 1.00 92.12 104 PRO A N 1
ATOM 832 C CA . PRO A 1 104 ? 12.290 4.789 -20.178 1.00 92.12 104 PRO A CA 1
ATOM 833 C C . PRO A 1 104 ? 12.105 3.492 -20.969 1.00 92.12 104 PRO A C 1
ATOM 835 O O . PRO A 1 104 ? 11.471 2.569 -20.470 1.00 92.12 104 PRO A O 1
ATOM 838 N N . LEU A 1 105 ? 12.665 3.387 -22.178 1.00 91.81 105 LEU A N 1
ATOM 839 C CA . LEU A 1 105 ? 12.515 2.177 -22.990 1.00 91.81 105 LEU A CA 1
ATOM 840 C C . LEU A 1 105 ? 13.119 0.946 -22.304 1.00 91.81 105 LEU A C 1
ATOM 842 O O . LEU A 1 105 ? 12.523 -0.124 -22.344 1.00 91.81 105 LEU A O 1
ATOM 846 N N . HIS A 1 106 ? 14.255 1.108 -21.624 1.00 93.06 106 HIS A N 1
ATOM 847 C CA . HIS A 1 106 ? 14.884 0.024 -20.873 1.00 93.06 106 HIS A CA 1
ATOM 848 C C . HIS A 1 106 ? 13.994 -0.449 -19.717 1.00 93.06 106 HIS A C 1
ATOM 850 O O . HIS A 1 106 ? 13.788 -1.645 -19.540 1.00 93.06 106 HIS A O 1
ATOM 856 N N . LEU A 1 107 ? 13.409 0.503 -18.980 1.00 94.75 107 LEU A N 1
ATOM 857 C CA . LEU A 1 107 ? 12.465 0.224 -17.900 1.00 94.75 107 LEU A CA 1
ATOM 858 C C . LEU A 1 107 ? 11.259 -0.578 -18.407 1.00 94.75 107 LEU A C 1
ATOM 860 O O . LEU A 1 107 ? 10.906 -1.598 -17.816 1.00 94.75 107 LEU A O 1
ATOM 864 N N . TRP A 1 108 ? 10.629 -0.133 -19.497 1.00 94.12 108 TRP A N 1
ATOM 865 C CA . TRP A 1 108 ? 9.447 -0.803 -20.044 1.00 94.12 108 TRP A CA 1
ATOM 866 C C . TRP A 1 108 ? 9.760 -2.182 -20.610 1.00 94.12 108 TRP A C 1
ATOM 868 O O . TRP A 1 108 ? 8.982 -3.109 -20.400 1.00 94.12 108 TRP A O 1
ATOM 878 N N . GLU A 1 109 ? 10.917 -2.338 -21.247 1.00 93.19 109 GLU A N 1
ATOM 879 C CA . GLU A 1 109 ? 11.429 -3.624 -21.713 1.00 93.19 109 GLU A CA 1
ATOM 880 C C . GLU A 1 109 ? 11.593 -4.612 -20.552 1.00 93.19 109 GLU A C 1
ATOM 882 O O . GLU A 1 109 ? 11.016 -5.705 -20.584 1.00 93.19 109 GLU A O 1
ATOM 887 N N . ARG A 1 110 ? 12.302 -4.202 -19.491 1.00 94.81 110 ARG A N 1
ATOM 888 C CA . ARG A 1 110 ? 12.528 -5.033 -18.305 1.00 94.81 110 ARG A CA 1
ATOM 889 C C . ARG A 1 110 ? 11.213 -5.441 -17.653 1.00 94.81 110 ARG A C 1
ATOM 891 O O . ARG A 1 110 ? 11.032 -6.613 -17.320 1.00 94.81 110 ARG A O 1
ATOM 898 N N . VAL A 1 111 ? 10.303 -4.488 -17.449 1.00 95.69 111 VAL A N 1
ATOM 899 C CA . VAL A 1 111 ? 9.008 -4.744 -16.804 1.00 95.69 111 VAL A CA 1
ATOM 900 C C . VAL A 1 111 ? 8.160 -5.694 -17.654 1.00 95.69 111 VAL A C 1
ATOM 902 O O . VAL A 1 111 ? 7.652 -6.678 -17.118 1.00 95.69 111 VAL A O 1
ATOM 905 N N . ALA A 1 112 ? 8.055 -5.461 -18.967 1.00 95.19 112 ALA A N 1
ATOM 906 C CA . ALA A 1 112 ? 7.311 -6.335 -19.875 1.00 95.19 112 ALA A CA 1
ATOM 907 C C . ALA A 1 112 ? 7.856 -7.770 -19.857 1.00 95.19 112 ALA A C 1
ATOM 909 O O . ALA A 1 112 ? 7.086 -8.722 -19.743 1.00 95.19 112 ALA A O 1
ATOM 910 N N . ARG A 1 113 ? 9.185 -7.932 -19.897 1.00 93.69 113 ARG A N 1
ATOM 911 C CA . ARG A 1 113 ? 9.852 -9.242 -19.837 1.00 93.69 113 ARG A CA 1
ATOM 912 C C . ARG A 1 113 ? 9.624 -9.958 -18.523 1.00 93.69 113 ARG A C 1
ATOM 914 O O . ARG A 1 113 ? 9.317 -11.146 -18.523 1.00 93.69 113 ARG A O 1
ATOM 921 N N . ALA A 1 114 ? 9.765 -9.243 -17.414 1.00 94.62 114 ALA A N 1
ATOM 922 C CA . ALA A 1 114 ? 9.567 -9.817 -16.095 1.00 94.62 114 ALA A CA 1
ATOM 923 C C . ALA A 1 114 ? 8.139 -10.351 -15.928 1.00 94.62 114 ALA A C 1
ATOM 925 O O . ALA A 1 114 ? 7.964 -11.478 -15.474 1.00 94.62 114 ALA A O 1
ATOM 926 N N . ILE A 1 115 ? 7.130 -9.577 -16.335 1.00 94.50 115 ILE A N 1
ATOM 927 C CA . ILE A 1 115 ? 5.722 -9.975 -16.203 1.00 94.50 115 ILE A CA 1
ATOM 928 C C . ILE A 1 115 ? 5.377 -11.094 -17.196 1.00 94.50 115 ILE A C 1
ATOM 930 O O . ILE A 1 115 ? 4.698 -12.042 -16.825 1.00 94.50 115 ILE A O 1
ATOM 934 N N . ALA A 1 116 ? 5.906 -11.059 -18.422 1.00 95.56 116 ALA A N 1
ATOM 935 C CA . ALA A 1 116 ? 5.698 -12.130 -19.397 1.00 95.56 116 ALA A CA 1
ATOM 936 C C . ALA A 1 116 ? 6.364 -13.460 -19.009 1.00 95.56 116 ALA A C 1
ATOM 938 O O . ALA A 1 116 ? 5.932 -14.508 -19.474 1.00 95.56 116 ALA A O 1
ATOM 939 N N . SER A 1 117 ? 7.399 -13.451 -18.162 1.00 94.50 117 SER A N 1
ATOM 940 C CA . SER A 1 117 ? 8.161 -14.664 -17.819 1.00 94.50 117 SER A CA 1
ATOM 941 C C . SER A 1 117 ? 7.344 -15.762 -17.122 1.00 94.50 117 SER A C 1
ATOM 943 O O . SER A 1 117 ? 7.724 -16.931 -17.181 1.00 94.50 117 SER A O 1
ATOM 945 N N . VAL A 1 118 ? 6.226 -15.406 -16.481 1.00 94.94 118 VAL A N 1
ATOM 946 C CA . VAL A 1 118 ? 5.328 -16.362 -15.810 1.00 94.94 118 VAL A CA 1
ATOM 947 C C . VAL A 1 118 ? 4.212 -16.876 -16.723 1.00 94.94 118 VAL A C 1
ATOM 949 O O . VAL A 1 118 ? 3.452 -17.760 -16.329 1.00 94.94 118 VAL A O 1
ATOM 952 N N . GLU A 1 119 ? 4.115 -16.345 -17.941 1.00 96.56 119 GLU A N 1
ATOM 953 C CA . GLU A 1 119 ? 3.105 -16.733 -18.916 1.00 96.56 119 GLU A CA 1
ATOM 954 C C . GLU A 1 119 ? 3.519 -17.971 -19.717 1.00 96.56 119 GLU A C 1
ATOM 956 O O . GLU A 1 119 ? 4.702 -18.262 -19.908 1.00 96.56 119 GLU A O 1
ATOM 961 N N . LYS A 1 120 ? 2.520 -18.699 -20.232 1.00 95.19 120 LYS A N 1
ATOM 962 C CA . LYS A 1 120 ? 2.756 -19.879 -21.083 1.00 95.19 120 LYS A CA 1
ATOM 963 C C . LYS A 1 120 ? 3.408 -19.508 -22.415 1.00 95.19 120 LYS A C 1
ATOM 965 O O . LYS A 1 120 ? 4.348 -20.171 -22.836 1.00 95.19 120 LYS A O 1
ATOM 970 N N . ASP A 1 121 ? 2.899 -18.460 -23.060 1.00 92.69 121 ASP A N 1
ATOM 971 C CA . ASP A 1 121 ? 3.451 -17.906 -24.298 1.00 92.69 121 ASP A CA 1
ATOM 972 C C . ASP A 1 121 ? 4.143 -16.572 -24.001 1.00 92.69 121 ASP A C 1
ATOM 974 O O . ASP A 1 121 ? 3.562 -15.488 -24.097 1.00 92.69 121 ASP A O 1
ATOM 978 N N . GLN A 1 122 ? 5.392 -16.666 -23.552 1.00 90.94 122 GLN A N 1
ATOM 979 C CA . GLN A 1 122 ? 6.152 -15.510 -23.080 1.00 90.94 122 GLN A CA 1
ATOM 980 C C . GLN A 1 122 ? 6.407 -14.487 -24.191 1.00 90.94 122 GLN A C 1
ATOM 982 O O . GLN A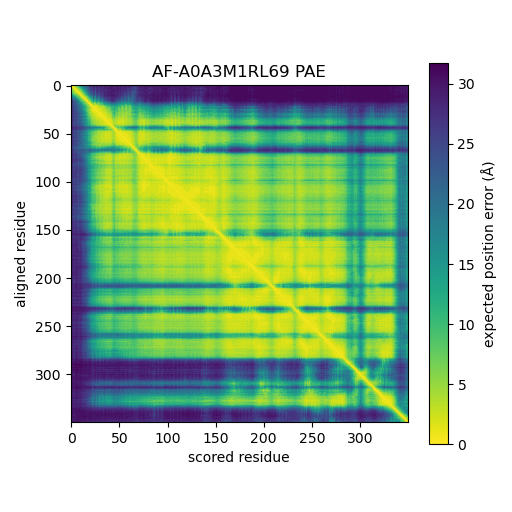 1 122 ? 6.430 -13.291 -23.913 1.00 90.94 122 GLN A O 1
ATOM 987 N N . ALA A 1 123 ? 6.607 -14.935 -25.435 1.00 86.12 123 ALA A N 1
ATOM 988 C CA . ALA A 1 123 ? 6.888 -14.050 -26.564 1.00 86.12 123 ALA A CA 1
ATOM 989 C C . ALA A 1 123 ? 5.653 -13.215 -26.914 1.00 86.12 123 ALA A C 1
ATOM 991 O O . ALA A 1 123 ? 5.737 -11.984 -26.960 1.00 86.12 123 ALA A O 1
ATOM 992 N N . TYR A 1 124 ? 4.499 -13.877 -27.038 1.00 87.19 124 TYR A N 1
ATOM 993 C CA . TYR A 1 124 ? 3.224 -13.212 -27.267 1.00 87.19 124 TYR A CA 1
ATOM 994 C C . TYR A 1 124 ? 2.913 -12.187 -26.166 1.00 87.19 124 TYR A C 1
ATOM 996 O O . TYR A 1 124 ? 2.611 -11.025 -26.450 1.00 87.19 124 TYR A O 1
ATOM 1004 N N . TRP A 1 125 ? 3.017 -12.579 -24.892 1.00 93.25 125 TRP A N 1
ATOM 1005 C CA . TRP A 1 125 ? 2.662 -11.691 -23.781 1.00 93.25 125 TRP A CA 1
ATOM 1006 C C . TRP A 1 125 ? 3.656 -10.560 -23.558 1.00 93.25 125 TRP A C 1
ATOM 1008 O O . TRP A 1 125 ? 3.236 -9.441 -23.265 1.00 93.25 125 TRP A O 1
ATOM 1018 N N . TYR A 1 126 ? 4.953 -10.808 -23.753 1.00 91.94 126 TYR A N 1
ATOM 1019 C CA . TYR A 1 126 ? 5.967 -9.757 -23.742 1.00 91.94 126 TYR A CA 1
ATOM 1020 C C . TYR A 1 126 ? 5.595 -8.640 -24.713 1.00 91.94 126 TYR A C 1
ATOM 1022 O O . TYR A 1 126 ? 5.631 -7.463 -24.355 1.00 91.94 126 TYR A O 1
ATOM 1030 N N . GLU A 1 127 ? 5.190 -9.018 -25.925 1.00 87.12 127 GLU A N 1
ATOM 1031 C CA . GLU A 1 127 ? 4.788 -8.077 -26.954 1.00 87.12 127 GLU A CA 1
ATOM 1032 C C . GLU A 1 127 ? 3.594 -7.224 -26.502 1.00 87.12 127 GLU A C 1
ATOM 1034 O O . GLU A 1 127 ? 3.627 -5.990 -26.573 1.00 87.12 127 GLU A O 1
ATOM 1039 N N . LYS A 1 128 ? 2.545 -7.877 -25.988 1.00 89.50 128 LYS A N 1
ATOM 1040 C CA . LYS A 1 128 ? 1.338 -7.188 -25.519 1.00 89.50 128 LYS A CA 1
ATOM 1041 C C . LYS A 1 128 ? 1.640 -6.265 -24.345 1.00 89.50 128 LYS A C 1
ATOM 1043 O O . LYS A 1 128 ? 1.210 -5.111 -24.377 1.00 89.50 128 LYS A O 1
ATOM 1048 N N . PHE A 1 129 ? 2.415 -6.710 -23.360 1.00 93.38 129 PHE A N 1
ATOM 1049 C CA . PHE A 1 129 ? 2.787 -5.876 -22.220 1.00 93.38 129 PHE A CA 1
ATOM 1050 C C . PHE A 1 129 ? 3.656 -4.692 -22.634 1.00 93.38 129 PHE A C 1
ATOM 1052 O O . PHE A 1 129 ? 3.373 -3.564 -22.236 1.00 93.38 129 PHE A O 1
ATOM 1059 N N . LEU A 1 130 ? 4.660 -4.904 -23.487 1.00 90.69 130 LEU A N 1
ATOM 1060 C CA . LEU A 1 130 ? 5.482 -3.807 -23.986 1.00 90.69 130 LEU A CA 1
ATOM 1061 C C . LEU A 1 130 ? 4.626 -2.778 -24.735 1.00 90.69 130 LEU A C 1
ATOM 1063 O O . LEU A 1 130 ? 4.784 -1.580 -24.512 1.00 90.69 130 LEU A O 1
ATOM 1067 N N . SER A 1 131 ? 3.669 -3.223 -25.557 1.00 87.31 131 SER A N 1
ATOM 1068 C CA . SER A 1 131 ? 2.808 -2.319 -26.327 1.00 87.31 131 SER A CA 1
ATOM 1069 C C . SER A 1 131 ? 1.992 -1.357 -25.452 1.00 87.31 131 SER A C 1
ATOM 1071 O O . SER A 1 131 ? 1.959 -0.155 -25.721 1.00 87.31 131 SER A O 1
ATOM 1073 N N . ILE A 1 132 ? 1.378 -1.851 -24.370 1.00 90.25 132 ILE A N 1
ATOM 1074 C CA . ILE A 1 132 ? 0.543 -1.026 -23.484 1.00 90.25 132 ILE A CA 1
ATOM 1075 C C . ILE A 1 132 ? 1.377 -0.096 -22.597 1.00 90.25 132 ILE A C 1
ATOM 1077 O O . ILE A 1 132 ? 0.913 0.997 -22.268 1.00 90.25 132 ILE A O 1
ATOM 1081 N N . LEU A 1 133 ? 2.603 -0.509 -22.246 1.00 91.25 133 LEU A N 1
ATOM 1082 C CA . LEU A 1 133 ? 3.548 0.297 -21.472 1.00 91.25 133 LEU A CA 1
ATOM 1083 C C . LEU A 1 133 ? 4.121 1.438 -22.321 1.00 91.25 133 LEU A C 1
ATOM 1085 O O . LEU A 1 133 ? 4.163 2.582 -21.872 1.00 91.25 133 LEU A O 1
ATOM 1089 N N . LEU A 1 134 ? 4.504 1.161 -23.573 1.00 86.38 134 LEU A N 1
ATOM 1090 C CA . LEU A 1 134 ? 5.016 2.181 -24.493 1.00 86.38 134 LEU A CA 1
ATOM 1091 C C . LEU A 1 134 ? 3.962 3.240 -24.830 1.00 86.38 134 LEU A C 1
ATOM 1093 O O . LEU A 1 134 ? 4.293 4.426 -24.902 1.00 86.38 134 LEU A O 1
ATOM 1097 N N . ASP A 1 135 ? 2.699 2.843 -24.978 1.00 80.12 135 ASP A N 1
ATOM 1098 C CA . ASP A 1 135 ? 1.585 3.759 -25.247 1.00 80.12 135 ASP A CA 1
ATOM 1099 C C . ASP A 1 135 ? 1.018 4.417 -23.970 1.00 80.12 135 ASP A C 1
ATOM 1101 O O . ASP A 1 135 ? 0.142 5.269 -24.035 1.00 80.12 135 ASP A O 1
ATOM 1105 N N . PHE A 1 136 ? 1.532 4.085 -22.778 1.00 86.50 136 PHE A N 1
ATOM 1106 C CA . PHE A 1 136 ? 1.006 4.581 -21.493 1.00 86.50 136 PHE A CA 1
ATOM 1107 C C . PHE A 1 136 ? -0.503 4.307 -21.304 1.00 86.50 136 PHE A C 1
ATOM 1109 O O . PHE A 1 136 ? -1.147 4.921 -20.455 1.00 86.50 136 PHE A O 1
ATOM 1116 N N . ARG A 1 137 ? -1.071 3.335 -22.036 1.00 87.75 137 ARG A N 1
ATOM 1117 C CA . ARG A 1 137 ? -2.423 2.810 -21.759 1.00 87.75 137 ARG A CA 1
ATOM 1118 C C . ARG A 1 137 ? -2.493 2.177 -20.378 1.00 87.75 137 ARG A C 1
ATOM 1120 O O . ARG A 1 137 ? -3.564 2.081 -19.790 1.00 87.75 137 ARG A O 1
ATOM 1127 N N . PHE A 1 138 ? -1.343 1.735 -19.885 1.00 91.50 138 PHE A N 1
ATOM 1128 C CA . PHE A 1 138 ? -1.167 1.248 -18.538 1.00 91.50 138 PHE A CA 1
ATOM 1129 C C . PHE A 1 138 ? 0.190 1.696 -17.998 1.00 91.50 138 PHE A C 1
ATOM 1131 O O . PHE A 1 138 ? 1.209 1.571 -18.678 1.00 91.50 138 PHE A O 1
ATOM 1138 N N . VAL A 1 139 ? 0.204 2.184 -16.758 1.00 91.75 139 VAL A N 1
ATOM 1139 C CA . VAL A 1 139 ? 1.427 2.465 -16.004 1.00 91.75 139 VAL A CA 1
ATOM 1140 C C . VAL A 1 139 ? 1.343 1.676 -14.700 1.00 91.75 139 VAL A C 1
ATOM 1142 O O . VAL A 1 139 ? 0.438 1.922 -13.900 1.00 91.75 139 VAL A O 1
ATOM 1145 N N . PRO A 1 140 ? 2.241 0.707 -14.467 1.00 93.00 140 PRO A N 1
ATOM 1146 C CA . PRO A 1 140 ? 2.173 -0.112 -13.273 1.00 93.00 140 PRO A CA 1
ATOM 1147 C C . PRO A 1 140 ? 2.603 0.688 -12.039 1.00 93.00 140 PRO A C 1
ATOM 1149 O O . PRO A 1 140 ? 3.326 1.680 -12.130 1.00 93.00 140 PRO A O 1
ATOM 1152 N N . GLY A 1 141 ? 2.196 0.221 -10.857 1.00 91.38 141 GLY A N 1
ATOM 1153 C CA . GLY A 1 141 ? 2.582 0.854 -9.597 1.00 91.38 141 GLY A CA 1
ATOM 1154 C C . GLY A 1 141 ? 4.105 0.954 -9.428 1.00 91.38 141 GLY A C 1
ATOM 1155 O O . GLY A 1 141 ? 4.864 0.116 -9.919 1.00 91.38 141 GLY A O 1
ATOM 1156 N N . GLY A 1 142 ? 4.562 1.958 -8.674 1.00 90.12 142 GLY A N 1
ATOM 1157 C CA . GLY A 1 142 ? 5.988 2.284 -8.545 1.00 90.12 142 GLY A CA 1
ATOM 1158 C C . GLY A 1 142 ? 6.901 1.116 -8.148 1.00 90.12 142 GLY A C 1
ATOM 1159 O O . GLY A 1 142 ? 8.029 1.045 -8.630 1.00 90.12 142 GLY A O 1
ATOM 1160 N N . ARG A 1 143 ? 6.432 0.161 -7.329 1.00 88.69 143 ARG A N 1
ATOM 1161 C CA . ARG A 1 143 ? 7.203 -1.053 -6.989 1.00 88.69 143 ARG A CA 1
ATOM 1162 C C . ARG A 1 143 ? 7.408 -2.006 -8.144 1.00 88.69 143 ARG A C 1
ATOM 1164 O O . ARG A 1 143 ? 8.482 -2.586 -8.245 1.00 88.69 143 ARG A O 1
ATOM 1171 N N . VAL A 1 144 ? 6.412 -2.157 -9.006 1.00 92.62 144 VAL A N 1
ATOM 1172 C CA . VAL A 1 144 ? 6.541 -2.984 -10.205 1.00 92.62 144 VAL A CA 1
ATOM 1173 C C . VAL A 1 144 ? 7.577 -2.349 -11.129 1.00 92.62 144 VAL A C 1
ATOM 1175 O O . VAL A 1 144 ? 8.507 -3.032 -11.545 1.00 92.62 144 VAL A O 1
ATOM 1178 N N . MET A 1 145 ? 7.507 -1.029 -11.344 1.00 93.50 145 MET A N 1
ATOM 1179 C CA . MET A 1 145 ? 8.521 -0.298 -12.119 1.00 93.50 145 MET A CA 1
ATOM 1180 C C . MET A 1 145 ? 9.927 -0.442 -11.518 1.00 93.50 145 MET A C 1
ATOM 1182 O O . MET A 1 145 ? 10.887 -0.753 -12.223 1.00 93.50 145 MET A O 1
ATOM 1186 N N . HIS A 1 146 ? 10.048 -0.267 -10.201 1.00 90.75 146 HIS A N 1
ATOM 1187 C CA . HIS A 1 146 ? 11.326 -0.345 -9.499 1.00 90.75 146 HIS A CA 1
ATOM 1188 C C . HIS A 1 146 ? 11.906 -1.765 -9.426 1.00 90.75 146 HIS A C 1
ATOM 1190 O O . HIS A 1 146 ? 13.123 -1.914 -9.453 1.00 90.75 146 HIS A O 1
ATOM 1196 N N . GLY A 1 147 ? 11.062 -2.788 -9.266 1.00 91.12 147 GLY A N 1
ATOM 1197 C CA . GLY A 1 147 ? 11.468 -4.118 -8.806 1.00 91.12 147 GLY A CA 1
ATOM 1198 C C . GLY A 1 147 ? 11.316 -5.253 -9.816 1.00 91.12 147 GLY A C 1
ATOM 1199 O O . GLY A 1 147 ? 12.046 -6.238 -9.716 1.00 91.12 147 GLY A O 1
ATOM 1200 N N . ALA A 1 148 ? 10.404 -5.155 -10.787 1.00 93.50 148 ALA A N 1
ATOM 1201 C CA . ALA A 1 148 ? 10.175 -6.249 -11.730 1.00 93.50 148 ALA A CA 1
ATOM 1202 C C . ALA A 1 148 ? 11.441 -6.510 -12.564 1.00 93.50 148 ALA A C 1
ATOM 1204 O O . ALA A 1 148 ? 12.036 -5.577 -13.101 1.00 93.50 148 ALA A O 1
ATOM 1205 N N . GLY A 1 149 ? 11.885 -7.768 -12.637 1.00 91.62 149 GLY A N 1
ATOM 1206 C CA . GLY A 1 149 ? 13.082 -8.162 -13.393 1.00 91.62 149 GLY A CA 1
ATOM 1207 C C . GLY A 1 149 ? 14.422 -7.745 -12.772 1.00 91.62 149 GLY A C 1
ATOM 1208 O O . GLY A 1 149 ? 15.444 -7.810 -13.448 1.00 91.62 149 GLY A O 1
ATOM 1209 N N . ARG A 1 150 ? 14.447 -7.302 -11.506 1.00 89.50 150 ARG A N 1
ATOM 1210 C CA . ARG A 1 150 ? 15.660 -6.845 -10.795 1.00 89.50 150 ARG A CA 1
ATOM 1211 C C . ARG A 1 150 ? 16.242 -7.936 -9.900 1.00 89.50 150 ARG A C 1
ATOM 1213 O O . ARG A 1 150 ? 16.296 -7.796 -8.678 1.00 89.50 150 ARG A O 1
ATOM 1220 N N . GLU A 1 151 ? 16.670 -9.043 -10.499 1.00 82.88 151 GLU A N 1
ATOM 1221 C CA . GLU A 1 151 ? 17.301 -10.147 -9.754 1.00 82.88 151 GLU A CA 1
ATOM 1222 C C . GLU A 1 151 ? 18.632 -9.747 -9.101 1.00 82.88 151 GLU A C 1
ATOM 1224 O O . GLU A 1 151 ? 19.035 -10.345 -8.102 1.00 82.88 151 GLU A O 1
ATOM 1229 N N . ASP A 1 152 ? 19.276 -8.708 -9.634 1.00 82.94 152 ASP A N 1
ATOM 1230 C CA . ASP A 1 152 ? 20.517 -8.116 -9.137 1.00 82.94 152 ASP A CA 1
ATOM 1231 C C . ASP A 1 152 ? 20.330 -7.284 -7.854 1.00 82.94 152 ASP A C 1
ATOM 1233 O O . ASP A 1 152 ? 21.301 -6.964 -7.160 1.00 82.94 152 ASP A O 1
ATOM 1237 N N . ALA A 1 153 ? 19.091 -6.917 -7.513 1.00 79.69 153 ALA A N 1
ATOM 1238 C CA . ALA A 1 153 ? 18.816 -6.117 -6.332 1.00 79.69 153 ALA A CA 1
ATOM 1239 C C . ALA A 1 153 ? 19.150 -6.903 -5.052 1.00 79.69 153 ALA A C 1
ATOM 1241 O O . ALA A 1 153 ? 18.524 -7.913 -4.732 1.00 79.69 153 ALA A O 1
ATOM 1242 N N . ARG A 1 154 ? 20.102 -6.383 -4.257 1.00 72.31 154 ARG A N 1
ATOM 1243 C CA . ARG A 1 154 ? 20.536 -6.981 -2.972 1.00 72.31 154 ARG A CA 1
ATOM 1244 C C . ARG A 1 154 ? 19.383 -7.272 -2.008 1.00 72.31 154 ARG A C 1
ATOM 1246 O O . ARG A 1 154 ? 19.456 -8.210 -1.223 1.00 72.31 154 ARG A O 1
ATOM 1253 N N . ARG A 1 155 ? 18.342 -6.440 -2.037 1.00 67.81 155 ARG A N 1
ATOM 1254 C CA . ARG A 1 155 ? 17.063 -6.684 -1.367 1.00 67.81 155 ARG A CA 1
ATOM 1255 C C . ARG A 1 155 ? 16.027 -6.804 -2.465 1.00 67.81 155 ARG A C 1
ATOM 1257 O O . ARG A 1 155 ? 15.801 -5.816 -3.154 1.00 67.81 155 ARG A O 1
ATOM 1264 N N . ARG A 1 156 ? 15.422 -7.980 -2.626 1.00 69.44 156 ARG A N 1
ATOM 1265 C CA . ARG A 1 156 ? 14.311 -8.164 -3.563 1.00 69.44 156 ARG A CA 1
ATOM 1266 C C . ARG A 1 156 ? 13.093 -7.430 -2.998 1.00 69.44 156 ARG A C 1
ATOM 1268 O O . ARG A 1 156 ? 12.570 -7.875 -1.973 1.00 69.44 156 ARG A O 1
ATOM 1275 N N . PRO A 1 157 ? 12.677 -6.292 -3.578 1.00 69.75 157 PRO A N 1
ATOM 1276 C CA . PRO A 1 157 ? 11.451 -5.651 -3.141 1.00 69.75 157 PRO A CA 1
ATOM 1277 C C . PRO A 1 157 ? 10.283 -6.562 -3.517 1.00 69.75 157 PRO A C 1
ATOM 1279 O O . PRO A 1 157 ? 10.289 -7.193 -4.574 1.00 69.75 157 PRO A O 1
ATOM 1282 N N . THR A 1 158 ? 9.263 -6.613 -2.668 1.00 83.38 158 THR A N 1
ATOM 1283 C CA . THR A 1 158 ? 7.969 -7.117 -3.129 1.00 83.38 158 THR A CA 1
ATOM 1284 C C . THR A 1 158 ? 7.443 -6.217 -4.252 1.00 83.38 158 THR A C 1
ATOM 1286 O O . THR A 1 158 ? 7.669 -5.002 -4.241 1.00 83.38 158 THR A O 1
ATOM 1289 N N . LEU A 1 159 ? 6.754 -6.811 -5.228 1.00 89.38 159 LEU A N 1
ATOM 1290 C CA . LEU A 1 159 ? 6.086 -6.065 -6.295 1.00 89.38 159 LEU A CA 1
ATOM 1291 C C . LEU A 1 159 ? 4.752 -5.465 -5.821 1.00 89.38 159 LEU A C 1
ATOM 1293 O O . LEU A 1 159 ? 4.301 -4.467 -6.385 1.00 89.38 159 LEU A O 1
ATOM 1297 N N . SER A 1 160 ? 4.158 -6.018 -4.759 1.00 88.69 160 SER A N 1
ATOM 1298 C CA . SER A 1 160 ? 2.929 -5.502 -4.153 1.00 88.69 160 SER A CA 1
ATOM 1299 C C . SER A 1 160 ? 3.227 -4.327 -3.223 1.00 88.69 160 SER A C 1
ATOM 1301 O O . SER A 1 160 ? 4.176 -4.352 -2.439 1.00 88.69 160 SER A O 1
ATOM 1303 N N . ASN A 1 161 ? 2.422 -3.267 -3.316 1.00 86.50 161 ASN A N 1
ATOM 1304 C CA . ASN A 1 161 ? 2.636 -2.042 -2.541 1.00 86.50 161 ASN A CA 1
ATOM 1305 C C . ASN A 1 161 ? 2.054 -2.103 -1.133 1.00 86.50 161 ASN A C 1
ATOM 1307 O O . ASN A 1 161 ? 2.731 -1.703 -0.186 1.00 86.50 161 ASN A O 1
ATOM 1311 N N . CYS A 1 162 ? 0.809 -2.555 -1.035 1.00 90.94 162 CYS A N 1
ATOM 1312 C CA . CYS A 1 162 ? -0.024 -2.439 0.151 1.00 90.94 162 CYS A CA 1
ATOM 1313 C C . CYS A 1 162 ? -0.570 -3.813 0.519 1.00 90.94 162 CYS A C 1
ATOM 1315 O O . CYS A 1 162 ? -0.868 -4.622 -0.362 1.00 90.94 162 CYS A O 1
ATOM 1317 N N . TYR A 1 163 ? -0.690 -4.044 1.816 1.00 94.19 163 TYR A N 1
ATOM 1318 C CA . TYR A 1 163 ? -1.141 -5.289 2.409 1.00 94.19 163 TYR A CA 1
ATOM 1319 C C . TYR A 1 163 ? -2.203 -4.978 3.446 1.00 94.19 163 TYR A C 1
ATOM 1321 O O . TYR A 1 163 ? -2.107 -3.963 4.131 1.00 94.19 163 TYR A O 1
ATOM 1329 N N . VAL A 1 164 ? -3.188 -5.857 3.570 1.00 96.19 164 VAL A N 1
ATOM 1330 C CA . VAL A 1 164 ? -4.099 -5.854 4.711 1.00 96.19 164 VAL A CA 1
ATOM 1331 C C . VAL A 1 164 ? -3.635 -6.969 5.629 1.00 96.19 164 VAL A C 1
ATOM 1333 O O . VAL A 1 164 ? -3.566 -8.116 5.190 1.00 96.19 164 VAL A O 1
ATOM 1336 N N . ILE A 1 165 ? -3.256 -6.615 6.854 1.00 96.88 165 ILE A N 1
ATOM 1337 C CA . ILE A 1 165 ? -2.869 -7.571 7.890 1.00 96.88 165 ILE A CA 1
ATOM 1338 C C . ILE A 1 165 ? -3.939 -7.475 8.978 1.00 96.88 165 ILE A C 1
ATOM 1340 O O . ILE A 1 165 ? -3.984 -6.455 9.678 1.00 96.88 165 ILE A O 1
ATOM 1344 N N . PRO A 1 166 ? -4.852 -8.456 9.060 1.00 95.56 166 PRO A N 1
ATOM 1345 C CA . PRO A 1 166 ? -5.926 -8.432 10.035 1.00 95.56 166 PRO A CA 1
ATOM 1346 C C . PRO A 1 166 ? -5.402 -8.771 11.431 1.00 95.56 166 PRO A C 1
ATOM 1348 O O . PRO A 1 166 ? -4.390 -9.451 11.606 1.00 95.56 166 PRO A O 1
ATOM 1351 N N . ILE A 1 167 ? -6.142 -8.317 12.434 1.00 96.56 167 ILE A N 1
ATOM 1352 C CA . ILE A 1 167 ? -6.113 -8.939 13.749 1.00 96.56 167 ILE A CA 1
ATOM 1353 C C . ILE A 1 167 ? -7.119 -10.091 13.668 1.00 96.56 167 ILE A C 1
ATOM 1355 O O . ILE A 1 167 ? -8.310 -9.854 13.497 1.00 96.56 167 ILE A O 1
ATOM 1359 N N . GLU A 1 168 ? -6.637 -11.330 13.704 1.00 93.00 168 GLU A N 1
ATOM 1360 C CA . GLU A 1 168 ? -7.493 -12.517 13.521 1.00 93.00 168 GLU A CA 1
ATOM 1361 C C . GLU A 1 168 ? -8.367 -12.792 14.755 1.00 93.00 168 GLU A C 1
ATOM 1363 O O . GLU A 1 168 ? -9.482 -13.299 14.655 1.00 93.00 168 GLU A O 1
ATOM 1368 N N . GLU A 1 169 ? -7.867 -12.430 15.937 1.00 91.25 169 GLU A N 1
ATOM 1369 C CA . GLU A 1 169 ? -8.497 -12.727 17.218 1.00 91.25 169 GLU A CA 1
ATOM 1370 C C . GLU A 1 169 ? -8.444 -11.512 18.145 1.00 91.25 169 GLU A C 1
ATOM 1372 O O . GLU A 1 169 ? -7.425 -10.822 18.230 1.00 91.25 169 GLU A O 1
ATOM 1377 N N . ASP A 1 170 ? -9.528 -11.287 18.889 1.00 92.06 170 ASP A N 1
ATOM 1378 C CA . ASP A 1 170 ? -9.604 -10.283 19.953 1.00 92.06 170 ASP A CA 1
ATOM 1379 C C . ASP A 1 170 ? -8.837 -10.749 21.200 1.00 92.06 170 ASP A C 1
ATOM 1381 O O . ASP A 1 170 ? -9.398 -11.139 22.227 1.00 92.06 170 ASP A O 1
ATOM 1385 N N . SER A 1 171 ? -7.515 -10.779 21.071 1.00 92.44 171 SER A N 1
ATOM 1386 C CA . SER A 1 171 ? -6.576 -11.232 22.089 1.00 92.44 171 SER A CA 1
ATOM 1387 C C . SER A 1 171 ? -5.260 -10.465 21.979 1.00 92.44 171 SER A C 1
ATOM 1389 O O . SER A 1 171 ? -4.938 -9.861 20.949 1.00 92.44 171 SER A O 1
ATOM 1391 N N . LEU A 1 172 ? -4.457 -10.488 23.048 1.00 92.69 172 LEU A N 1
ATOM 1392 C CA . LEU A 1 172 ? -3.106 -9.925 22.983 1.00 92.69 172 LEU A CA 1
ATOM 1393 C C . LEU A 1 172 ? -2.262 -10.688 21.961 1.00 92.69 172 LEU A C 1
ATOM 1395 O O . LEU A 1 172 ? -1.526 -10.075 21.195 1.00 92.69 172 LEU A O 1
AT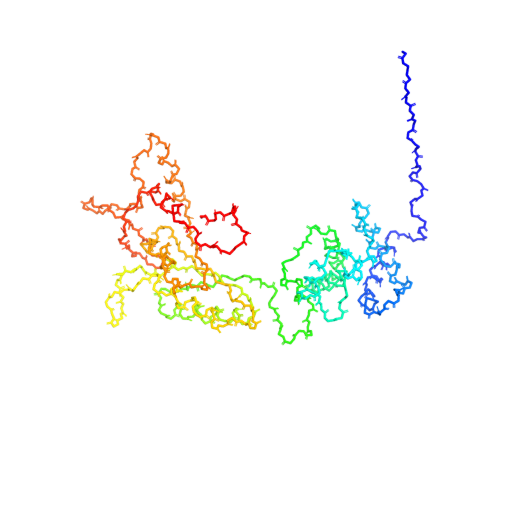OM 1399 N N . GLU A 1 173 ? -2.401 -12.008 21.912 1.00 95.12 173 GLU A N 1
ATOM 1400 C CA . GLU A 1 173 ? -1.747 -12.873 20.941 1.00 95.12 173 GLU A CA 1
ATOM 1401 C C . GLU A 1 173 ? -2.083 -12.448 19.504 1.00 95.12 173 GLU A C 1
ATOM 1403 O O . GLU A 1 173 ? -1.163 -12.257 18.708 1.00 95.12 173 GLU A O 1
ATOM 1408 N N . GLY A 1 174 ? -3.360 -12.195 19.194 1.00 96.38 174 GLY A N 1
ATOM 1409 C CA . GLY A 1 174 ? -3.806 -11.702 17.888 1.00 96.38 174 GLY A CA 1
ATOM 1410 C C . GLY A 1 174 ? -3.218 -10.332 17.536 1.00 96.38 174 GLY A C 1
ATOM 1411 O O . GLY A 1 174 ? -2.684 -10.140 16.439 1.00 96.38 174 GLY A O 1
ATOM 1412 N N . ILE A 1 175 ? -3.220 -9.392 18.487 1.00 96.69 175 ILE A N 1
ATOM 1413 C CA . ILE A 1 175 ? -2.617 -8.059 18.313 1.00 96.69 175 ILE A CA 1
ATOM 1414 C C . ILE A 1 175 ? -1.112 -8.165 18.021 1.00 96.69 175 ILE A C 1
ATOM 1416 O O . ILE A 1 175 ? -0.601 -7.532 17.091 1.00 96.69 175 ILE A O 1
ATOM 1420 N N . TYR A 1 176 ? -0.378 -8.959 18.804 1.00 97.44 176 TYR A N 1
ATOM 1421 C CA . TYR A 1 176 ? 1.069 -9.107 18.646 1.00 97.44 176 TYR A CA 1
ATOM 1422 C C . TYR A 1 176 ? 1.453 -9.916 17.403 1.00 97.44 176 TYR A C 1
ATOM 1424 O O . TYR A 1 176 ? 2.480 -9.613 16.790 1.00 97.44 176 TYR A O 1
ATOM 1432 N N . GLN A 1 177 ? 0.626 -10.874 16.980 1.00 97.88 177 GLN A N 1
ATOM 1433 C CA . GLN A 1 177 ? 0.804 -11.575 15.711 1.00 97.88 177 GLN A CA 1
ATOM 1434 C C . GLN A 1 177 ? 0.649 -10.610 14.528 1.00 97.88 177 GLN A C 1
ATOM 1436 O O . GLN A 1 177 ? 1.543 -10.531 13.681 1.00 97.88 177 GLN A O 1
ATOM 1441 N N . CYS A 1 178 ? -0.406 -9.788 14.526 1.00 97.75 178 CYS A N 1
ATOM 1442 C CA . CYS A 1 178 ? -0.605 -8.741 13.521 1.00 97.75 178 CYS A CA 1
ATOM 1443 C C . CYS A 1 178 ? 0.595 -7.777 13.457 1.00 97.75 178 CYS A C 1
ATOM 1445 O O . CYS A 1 178 ? 1.061 -7.425 12.369 1.00 97.75 178 CYS A O 1
ATOM 1447 N N . LEU A 1 179 ? 1.148 -7.369 14.606 1.00 95.94 179 LEU A N 1
ATOM 1448 C CA . LEU A 1 179 ? 2.354 -6.534 14.674 1.00 95.94 179 LEU A CA 1
ATOM 1449 C C . LEU A 1 179 ? 3.586 -7.224 14.079 1.00 95.94 179 LEU A C 1
ATOM 1451 O O . LEU A 1 179 ? 4.338 -6.596 13.327 1.00 95.94 179 LEU A O 1
ATOM 1455 N N . ALA A 1 180 ? 3.803 -8.497 14.416 1.00 95.94 180 ALA A N 1
ATOM 1456 C CA . ALA A 1 180 ? 4.934 -9.274 13.924 1.00 95.94 180 ALA A CA 1
ATOM 1457 C C . ALA A 1 180 ? 4.884 -9.420 12.396 1.00 95.94 180 ALA A C 1
ATOM 1459 O O . ALA A 1 180 ? 5.883 -9.180 11.716 1.00 95.94 180 ALA A O 1
ATOM 1460 N N . GLU A 1 181 ? 3.716 -9.733 11.838 1.00 96.00 181 GLU A N 1
ATOM 1461 C CA . GLU A 1 181 ? 3.519 -9.836 10.391 1.00 96.00 181 GLU A CA 1
ATOM 1462 C C . GLU A 1 181 ? 3.674 -8.485 9.688 1.00 96.00 181 GLU A C 1
ATOM 1464 O O . GLU A 1 181 ? 4.380 -8.381 8.677 1.00 96.00 181 GLU A O 1
ATOM 1469 N N . SER A 1 182 ? 3.120 -7.420 10.272 1.00 94.62 182 SER A N 1
ATOM 1470 C CA . SER A 1 182 ? 3.277 -6.052 9.765 1.00 94.62 182 SER A CA 1
ATOM 1471 C C . SER A 1 182 ? 4.750 -5.648 9.674 1.00 94.62 182 SER A C 1
ATOM 1473 O O . SER A 1 182 ? 5.195 -5.114 8.656 1.00 94.62 182 SER A O 1
ATOM 1475 N N . ALA A 1 183 ? 5.554 -5.981 10.689 1.00 91.69 183 ALA A N 1
ATOM 1476 C CA . ALA A 1 183 ? 6.995 -5.740 10.678 1.00 91.69 183 ALA A CA 1
ATOM 1477 C C . ALA A 1 183 ? 7.703 -6.459 9.514 1.00 91.69 183 ALA A C 1
ATOM 1479 O O . ALA A 1 183 ? 8.609 -5.904 8.881 1.00 91.69 183 ALA A O 1
ATOM 1480 N N . MET A 1 184 ? 7.272 -7.674 9.174 1.00 90.44 184 MET A N 1
ATOM 1481 C CA . MET A 1 184 ? 7.821 -8.419 8.039 1.00 90.44 184 MET A CA 1
ATOM 1482 C C . MET A 1 184 ? 7.470 -7.763 6.701 1.00 90.44 184 MET A C 1
ATOM 1484 O O . MET A 1 184 ? 8.330 -7.694 5.815 1.00 90.44 184 MET A O 1
ATOM 1488 N N . VAL A 1 185 ? 6.262 -7.206 6.574 1.00 90.50 185 VAL A N 1
ATOM 1489 C CA . VAL A 1 185 ? 5.855 -6.405 5.412 1.00 90.50 185 VAL A CA 1
ATOM 1490 C C . VAL A 1 185 ? 6.707 -5.139 5.301 1.00 90.50 185 VAL A C 1
ATOM 1492 O O . VAL A 1 185 ? 7.319 -4.909 4.250 1.00 90.50 185 VAL A O 1
ATOM 1495 N N . TYR A 1 186 ? 6.855 -4.370 6.384 1.00 88.19 186 TYR A N 1
ATOM 1496 C CA . TYR A 1 186 ? 7.680 -3.154 6.410 1.00 88.19 186 TYR A CA 1
ATOM 1497 C C . TYR A 1 186 ? 9.140 -3.429 6.043 1.00 88.19 186 TYR A C 1
ATOM 1499 O O . TYR A 1 186 ? 9.760 -2.651 5.316 1.00 88.19 186 TYR A O 1
ATOM 1507 N N . ARG A 1 187 ? 9.685 -4.582 6.451 1.00 83.88 187 ARG A N 1
ATOM 1508 C CA . ARG A 1 187 ? 11.037 -5.023 6.073 1.00 83.88 187 ARG A CA 1
ATOM 1509 C C . ARG A 1 187 ? 11.207 -5.219 4.562 1.00 83.88 187 ARG A C 1
ATOM 1511 O O . ARG A 1 187 ? 12.318 -5.099 4.048 1.00 83.88 187 ARG A O 1
ATOM 1518 N N . THR A 1 188 ? 10.135 -5.520 3.837 1.00 82.44 188 THR A N 1
ATOM 1519 C CA . THR A 1 188 ? 10.137 -5.586 2.360 1.00 82.44 188 THR A CA 1
ATOM 1520 C C . THR A 1 188 ? 9.707 -4.263 1.710 1.00 82.44 188 THR A C 1
ATOM 1522 O O . THR A 1 188 ? 9.639 -4.130 0.486 1.00 82.44 188 THR A O 1
ATOM 1525 N N . GLY A 1 189 ? 9.462 -3.254 2.546 1.00 81.94 189 GLY A N 1
ATOM 1526 C CA . GLY A 1 189 ? 9.072 -1.902 2.199 1.00 81.94 189 GLY A CA 1
ATOM 1527 C C . GLY A 1 189 ? 7.570 -1.702 2.025 1.00 81.94 189 GLY A C 1
ATOM 1528 O O . GLY A 1 189 ? 7.199 -0.561 1.774 1.00 81.94 189 GLY A O 1
ATOM 1529 N N . GLY A 1 190 ? 6.730 -2.740 2.094 1.00 86.88 190 GLY A N 1
ATOM 1530 C CA . GLY A 1 190 ? 5.280 -2.626 1.883 1.00 86.88 190 GLY A CA 1
ATOM 1531 C C . GLY A 1 190 ? 4.589 -1.730 2.917 1.00 86.88 190 GLY A C 1
ATOM 1532 O O . GLY A 1 190 ? 5.126 -1.506 3.998 1.00 86.88 190 GLY A O 1
ATOM 1533 N N . GLY A 1 191 ? 3.420 -1.196 2.564 1.00 91.25 191 GLY A N 1
ATOM 1534 C CA . GLY A 1 191 ? 2.508 -0.548 3.510 1.00 91.25 191 GLY A CA 1
ATOM 1535 C C . GLY A 1 191 ? 1.486 -1.540 4.063 1.00 91.25 191 GLY A C 1
ATOM 1536 O O . GLY A 1 191 ? 1.177 -2.526 3.393 1.00 91.25 191 GLY A O 1
ATOM 1537 N N . VAL A 1 192 ? 0.965 -1.274 5.257 1.00 94.56 192 VAL A N 1
ATOM 1538 C CA . VAL A 1 192 ? -0.002 -2.134 5.950 1.00 94.56 192 VAL A CA 1
ATOM 1539 C C . VAL A 1 192 ? -1.268 -1.351 6.281 1.00 94.56 192 VAL A C 1
ATOM 1541 O O . VAL A 1 192 ? -1.199 -0.211 6.734 1.00 94.56 192 VAL A O 1
ATOM 1544 N N . GLY A 1 193 ? -2.421 -1.970 6.055 1.00 96.62 193 GLY A N 1
ATOM 1545 C CA . GLY A 1 193 ? -3.704 -1.589 6.627 1.00 96.62 193 GLY A CA 1
ATOM 1546 C C . GLY A 1 193 ? -4.152 -2.635 7.646 1.00 96.62 193 GLY A C 1
ATOM 1547 O O . GLY A 1 193 ? -4.049 -3.829 7.366 1.00 96.62 193 GLY A O 1
ATOM 1548 N N . THR A 1 194 ? -4.657 -2.195 8.794 1.00 97.31 194 THR A N 1
ATOM 1549 C CA . THR A 1 194 ? -5.184 -3.077 9.844 1.00 97.31 194 THR A CA 1
ATOM 1550 C C . THR A 1 194 ? -6.488 -2.509 10.384 1.00 97.31 194 THR A C 1
ATOM 1552 O O . THR A 1 194 ? -6.546 -1.340 10.770 1.00 97.31 194 THR A O 1
ATOM 1555 N N . ASP A 1 195 ? -7.517 -3.352 10.427 1.00 96.25 195 ASP A N 1
ATOM 1556 C CA . ASP A 1 195 ? -8.803 -3.024 11.032 1.00 96.25 195 ASP A CA 1
ATOM 1557 C C . ASP A 1 195 ? -8.809 -3.392 12.517 1.00 96.25 195 ASP A C 1
ATOM 1559 O O . ASP A 1 195 ? -8.513 -4.526 12.891 1.00 96.25 195 ASP A O 1
ATOM 1563 N N . LEU A 1 196 ? -9.126 -2.414 13.361 1.00 96.56 196 LEU A N 1
ATOM 1564 C CA . LEU A 1 196 ? -9.197 -2.560 14.813 1.00 96.56 196 LEU A CA 1
ATOM 1565 C C . LEU A 1 196 ? -10.601 -2.933 15.294 1.00 96.56 196 LEU A C 1
ATOM 1567 O O . LEU A 1 196 ? -10.788 -3.136 16.487 1.00 96.56 196 LEU A O 1
ATOM 1571 N N . SER A 1 197 ? -11.581 -3.022 14.393 1.00 91.38 197 SER A N 1
ATOM 1572 C CA . SER A 1 197 ? -12.991 -3.246 14.743 1.00 91.38 197 SER A CA 1
ATOM 1573 C C . SER A 1 197 ? -13.270 -4.606 15.374 1.00 91.38 197 SER A C 1
ATOM 1575 O O . SER A 1 197 ? -14.336 -4.799 15.940 1.00 91.38 197 SER A O 1
ATOM 1577 N N . VAL A 1 198 ? -12.337 -5.552 15.265 1.00 91.56 198 VAL A N 1
ATOM 1578 C CA . VAL A 1 198 ? -12.404 -6.842 15.963 1.00 91.56 198 VAL A CA 1
ATOM 1579 C C . VAL A 1 198 ? -12.028 -6.727 17.437 1.00 91.56 198 VAL A C 1
ATOM 1581 O O . VAL A 1 198 ? -12.242 -7.670 18.172 1.00 91.56 198 VAL A O 1
ATOM 1584 N N . LEU A 1 199 ? -11.418 -5.626 17.877 1.00 92.75 199 LEU A N 1
ATOM 1585 C CA . LEU A 1 199 ? -10.983 -5.488 19.261 1.00 92.75 199 LEU A CA 1
ATOM 1586 C C . LEU A 1 199 ? -12.143 -5.032 20.132 1.00 92.75 199 LEU A C 1
ATOM 1588 O O . LEU A 1 199 ? -12.810 -4.056 19.802 1.00 92.75 199 LEU A O 1
ATOM 1592 N N . ARG A 1 200 ? -12.335 -5.664 21.290 1.00 90.62 200 ARG A N 1
ATOM 1593 C CA . ARG A 1 200 ? -13.383 -5.239 22.227 1.00 90.62 200 ARG A CA 1
ATOM 1594 C C . ARG A 1 200 ? -13.197 -3.779 22.681 1.00 90.62 200 ARG A C 1
ATOM 1596 O O . ARG A 1 200 ? -12.059 -3.326 22.886 1.00 90.62 200 ARG A O 1
ATOM 1603 N N . PRO A 1 201 ? -14.295 -3.048 22.936 1.00 90.50 201 PRO A N 1
ATOM 1604 C CA . PRO A 1 201 ? -14.232 -1.648 23.331 1.00 90.50 201 PRO A CA 1
ATOM 1605 C C . PRO A 1 201 ? -13.661 -1.455 24.737 1.00 90.50 201 PRO A C 1
ATOM 1607 O O . PRO A 1 201 ? -13.557 -2.382 25.548 1.00 90.50 201 PRO A O 1
ATOM 1610 N N . ALA A 1 202 ? -13.291 -0.218 25.058 1.00 90.00 202 ALA A N 1
ATOM 1611 C CA . ALA A 1 202 ? -12.812 0.101 26.393 1.00 90.00 202 ALA A CA 1
ATOM 1612 C C . ALA A 1 202 ? -13.886 -0.139 27.462 1.00 90.00 202 ALA A C 1
ATOM 1614 O O . ALA A 1 202 ? -15.034 0.268 27.316 1.00 90.00 202 ALA A O 1
ATOM 1615 N N . GLY A 1 203 ? -13.491 -0.736 28.586 1.00 87.44 203 GLY A N 1
ATOM 1616 C CA . GLY A 1 203 ? -14.405 -1.079 29.675 1.00 87.44 203 GLY A CA 1
ATOM 1617 C C . GLY A 1 203 ? -15.037 -2.467 29.561 1.00 87.44 203 GLY A C 1
ATOM 1618 O O . GLY A 1 203 ? -15.540 -2.948 30.576 1.00 87.44 203 GLY A O 1
ATOM 1619 N N . ALA A 1 204 ? -14.945 -3.122 28.395 1.00 86.75 204 ALA A N 1
ATOM 1620 C CA . ALA A 1 204 ? -15.378 -4.504 28.200 1.00 86.75 204 ALA A CA 1
ATOM 1621 C C . ALA A 1 204 ? -14.664 -5.457 29.178 1.00 86.75 204 ALA A C 1
ATOM 1623 O O . ALA A 1 204 ? -13.472 -5.258 29.442 1.00 86.75 204 ALA A O 1
ATOM 1624 N N . PRO A 1 205 ? -15.342 -6.490 29.709 1.00 84.38 205 PRO A N 1
ATOM 1625 C CA . PRO A 1 205 ? -14.710 -7.469 30.581 1.00 84.38 205 PRO A CA 1
ATOM 1626 C C . PRO A 1 205 ? -13.585 -8.206 29.848 1.00 84.38 205 PRO A C 1
ATOM 1628 O O . PRO A 1 205 ? -13.669 -8.509 28.654 1.00 84.38 205 PRO A O 1
ATOM 1631 N N . VAL A 1 206 ? -12.513 -8.506 30.574 1.00 85.62 206 VAL A N 1
ATOM 1632 C CA . VAL A 1 206 ? -11.415 -9.340 30.077 1.00 85.62 206 VAL A CA 1
ATOM 1633 C C . VAL A 1 206 ? -11.078 -10.405 31.105 1.00 85.62 206 VAL A C 1
ATOM 1635 O O . VAL A 1 206 ? -11.117 -10.165 32.308 1.00 85.62 206 VAL A O 1
ATOM 1638 N N . ASN A 1 207 ? -10.727 -11.593 30.626 1.00 82.06 207 ASN A N 1
ATOM 1639 C CA . ASN A 1 207 ? -10.261 -12.676 31.481 1.00 82.06 207 ASN A CA 1
ATOM 1640 C C . ASN A 1 207 ? -8.740 -12.561 31.676 1.00 82.06 207 ASN A C 1
ATOM 1642 O O . ASN A 1 207 ? -7.969 -13.344 31.125 1.00 82.06 207 ASN A O 1
ATOM 1646 N N . ALA A 1 208 ? -8.307 -11.514 32.381 1.00 75.00 208 ALA A N 1
ATOM 1647 C CA . ALA A 1 208 ? -6.900 -11.190 32.599 1.00 75.00 208 ALA A CA 1
ATOM 1648 C C . ALA A 1 208 ? -6.656 -10.692 34.035 1.00 75.00 208 ALA A C 1
ATOM 1650 O O . ALA A 1 208 ? -7.560 -10.639 34.859 1.00 75.00 208 ALA A O 1
ATOM 1651 N N . THR A 1 209 ? -5.416 -10.300 34.346 1.00 75.12 209 THR A N 1
ATOM 1652 C CA . THR A 1 209 ? -5.059 -9.694 35.647 1.00 75.12 209 THR A CA 1
ATOM 1653 C C . THR A 1 209 ? -5.775 -8.360 35.904 1.00 75.12 209 THR A C 1
ATOM 1655 O O . THR A 1 209 ? -5.844 -7.902 37.040 1.00 75.12 209 THR A O 1
ATOM 1658 N N . ILE A 1 210 ? -6.260 -7.713 34.844 1.00 77.19 210 ILE A N 1
ATOM 1659 C CA . ILE A 1 210 ? -7.105 -6.519 34.898 1.00 77.19 210 ILE A CA 1
ATOM 1660 C C . ILE A 1 210 ? -8.547 -6.928 34.596 1.00 77.19 210 ILE A C 1
ATOM 1662 O O . ILE A 1 210 ? -8.752 -7.823 33.789 1.00 77.19 210 ILE A O 1
ATOM 1666 N N . ASP A 1 211 ? -9.534 -6.249 35.180 1.00 82.94 211 ASP A N 1
ATOM 1667 C CA . ASP A 1 211 ? -10.948 -6.620 34.990 1.00 82.94 211 ASP A CA 1
ATOM 1668 C C . ASP A 1 211 ? -11.569 -6.030 33.712 1.00 82.94 211 ASP A C 1
ATOM 1670 O O . ASP A 1 211 ? -12.642 -6.453 33.282 1.00 82.94 211 ASP A O 1
ATOM 1674 N N . LYS A 1 212 ? -10.933 -5.010 33.118 1.00 88.69 212 LYS A N 1
ATOM 1675 C CA . LYS A 1 212 ? -11.500 -4.221 32.014 1.00 88.69 212 LYS A CA 1
ATOM 1676 C C . LYS A 1 212 ? -10.497 -3.965 30.897 1.00 88.69 212 LYS A C 1
ATOM 1678 O O . LYS A 1 212 ? -9.347 -3.610 31.155 1.00 88.69 212 LYS A O 1
ATOM 1683 N N . SER A 1 213 ? -10.970 -4.071 29.659 1.00 89.75 213 SER A N 1
ATOM 1684 C CA . SER A 1 213 ? -10.223 -3.749 28.446 1.00 89.75 213 SER A CA 1
ATOM 1685 C C . SER A 1 213 ? -9.861 -2.261 28.390 1.00 89.75 213 SER A C 1
ATOM 1687 O O . SER A 1 213 ? -10.702 -1.410 28.705 1.00 89.75 213 SER A O 1
ATOM 1689 N N . PRO A 1 214 ? -8.647 -1.908 27.934 1.00 89.81 214 PRO A N 1
ATOM 1690 C CA . PRO A 1 214 ? -8.295 -0.526 27.627 1.00 89.81 214 PRO A CA 1
ATOM 1691 C C . PRO A 1 214 ? -8.917 -0.028 26.303 1.00 89.81 214 PRO A C 1
ATOM 1693 O O . PRO A 1 214 ? -8.900 1.178 26.052 1.00 89.81 214 PRO A O 1
ATOM 1696 N N . GLY A 1 215 ? -9.492 -0.930 25.496 1.00 92.00 215 GLY A N 1
ATOM 1697 C CA . GLY A 1 215 ? -10.168 -0.651 24.227 1.00 92.00 215 GLY A CA 1
ATOM 1698 C C . GLY A 1 215 ? -9.270 -0.708 22.995 1.00 92.00 215 GLY A C 1
ATOM 1699 O O . GLY A 1 215 ? -8.040 -0.722 23.094 1.00 92.00 215 GLY A O 1
ATOM 1700 N N . ALA A 1 216 ? -9.895 -0.679 21.818 1.00 92.62 216 ALA A N 1
ATOM 1701 C CA . ALA A 1 216 ? -9.233 -0.803 20.518 1.00 92.62 216 ALA A CA 1
ATOM 1702 C C . ALA A 1 216 ? -8.171 0.292 20.299 1.00 92.62 216 ALA A C 1
ATOM 1704 O O . ALA A 1 216 ? -7.078 0.061 19.776 1.00 92.62 216 ALA A O 1
ATOM 1705 N N . THR A 1 217 ? -8.464 1.507 20.773 1.00 94.44 217 THR A N 1
ATOM 1706 C CA . THR A 1 217 ? -7.597 2.682 20.579 1.00 94.44 217 THR A CA 1
ATOM 1707 C C . THR A 1 217 ? -6.309 2.649 21.406 1.00 94.44 217 THR A C 1
ATOM 1709 O O . THR A 1 217 ? -5.335 3.323 21.060 1.00 94.44 217 THR A O 1
ATOM 1712 N N . ALA A 1 218 ? -6.251 1.834 22.465 1.00 92.94 218 ALA A N 1
ATOM 1713 C CA . ALA A 1 218 ? -5.088 1.746 23.347 1.00 92.94 218 ALA A CA 1
ATOM 1714 C C . ALA A 1 218 ? -3.840 1.198 22.637 1.00 92.94 218 ALA A C 1
ATOM 1716 O O . ALA A 1 218 ? -2.714 1.587 22.959 1.00 92.94 218 ALA A O 1
ATOM 1717 N N . PHE A 1 219 ? -4.032 0.342 21.632 1.00 94.44 219 PHE A N 1
ATOM 1718 C CA . PHE A 1 219 ? -2.945 -0.293 20.885 1.00 94.44 219 PHE A CA 1
ATOM 1719 C C . PHE A 1 219 ? -2.467 0.535 19.684 1.00 94.44 219 PHE A C 1
ATOM 1721 O O . PHE A 1 219 ? -1.422 0.240 19.108 1.00 94.44 219 PHE A O 1
ATOM 1728 N N . MET A 1 220 ? -3.157 1.620 19.318 1.00 96.25 220 MET A N 1
ATOM 1729 C CA . MET A 1 220 ? -2.808 2.416 18.130 1.00 96.25 220 MET A CA 1
ATOM 1730 C C . MET A 1 220 ? -1.397 3.006 18.204 1.00 96.25 220 MET A C 1
ATOM 1732 O O . MET A 1 220 ? -0.675 3.040 17.205 1.00 96.25 220 MET A O 1
ATOM 1736 N N . ASN A 1 221 ? -0.970 3.450 19.392 1.00 94.94 221 ASN A N 1
ATOM 1737 C CA . ASN A 1 221 ? 0.380 3.983 19.558 1.00 94.94 221 ASN A CA 1
ATOM 1738 C C . ASN A 1 221 ? 1.449 2.888 19.438 1.00 94.94 221 ASN A C 1
ATOM 1740 O O . ASN A 1 221 ? 2.522 3.143 18.901 1.00 94.94 221 ASN A O 1
ATOM 1744 N N . LEU A 1 222 ? 1.141 1.665 19.877 1.00 95.19 222 LEU A N 1
ATOM 1745 C CA . LEU A 1 222 ? 2.016 0.506 19.707 1.00 95.19 222 LEU A CA 1
ATOM 1746 C C . LEU A 1 222 ? 2.215 0.185 18.215 1.00 95.19 222 LEU A C 1
ATOM 1748 O O . LEU A 1 222 ? 3.355 0.051 17.770 1.00 95.19 222 LEU A O 1
ATOM 1752 N N . PHE A 1 223 ? 1.137 0.147 17.425 1.00 95.75 223 PHE A N 1
ATOM 1753 C CA . PHE A 1 223 ? 1.215 -0.027 15.968 1.00 95.75 223 PHE A CA 1
ATOM 1754 C C . PHE A 1 223 ? 2.002 1.096 15.276 1.00 95.75 223 PHE A C 1
ATOM 1756 O O . PHE A 1 223 ? 2.861 0.832 14.428 1.00 95.75 223 PHE A O 1
ATOM 1763 N N . SER A 1 224 ? 1.755 2.346 15.668 1.00 93.56 224 SER A N 1
ATOM 1764 C CA . SER A 1 224 ? 2.475 3.515 15.156 1.00 93.56 224 SER A CA 1
ATOM 1765 C C . SER A 1 224 ? 3.983 3.427 15.430 1.00 93.56 224 SER A C 1
ATOM 1767 O O . SER A 1 224 ? 4.789 3.499 14.504 1.00 93.56 224 SER A O 1
ATOM 1769 N N . GLU A 1 225 ? 4.396 3.212 16.680 1.00 93.06 225 GLU A N 1
ATOM 1770 C CA . GLU A 1 225 ? 5.824 3.155 17.027 1.00 93.06 225 GLU A CA 1
ATOM 1771 C C . GLU A 1 225 ? 6.532 1.914 16.472 1.00 93.06 225 GLU A C 1
ATOM 1773 O O . GLU A 1 225 ? 7.698 1.988 16.075 1.00 93.06 225 GLU A O 1
ATOM 1778 N N . SER A 1 226 ? 5.830 0.783 16.360 1.00 92.50 226 SER A N 1
ATOM 1779 C CA . SER A 1 226 ? 6.347 -0.394 15.653 1.00 92.50 226 SER A CA 1
ATOM 1780 C C . SER A 1 226 ? 6.663 -0.061 14.189 1.00 92.50 226 SER A C 1
ATOM 1782 O O . SER A 1 226 ? 7.765 -0.330 13.705 1.00 92.50 226 SER A O 1
ATOM 1784 N N . THR A 1 227 ? 5.744 0.631 13.506 1.00 91.38 227 THR A N 1
ATOM 1785 C CA . THR A 1 227 ? 5.934 1.086 12.119 1.00 91.38 227 THR A CA 1
ATOM 1786 C C . THR A 1 227 ? 7.161 1.986 11.994 1.00 91.38 227 THR A C 1
ATOM 1788 O O . THR A 1 227 ? 8.007 1.763 11.125 1.00 91.38 227 THR A O 1
ATOM 1791 N N . ASN A 1 228 ? 7.317 2.958 12.895 1.00 90.00 228 ASN A N 1
ATOM 1792 C CA . ASN A 1 228 ? 8.489 3.835 12.941 1.00 90.00 228 ASN A CA 1
ATOM 1793 C C . ASN A 1 228 ? 9.799 3.058 13.129 1.00 90.00 228 ASN A C 1
ATOM 1795 O O . ASN A 1 228 ? 10.768 3.280 12.408 1.00 90.00 228 ASN A O 1
ATOM 1799 N N . THR A 1 229 ? 9.804 2.102 14.057 1.00 88.75 229 THR A N 1
ATOM 1800 C CA . THR A 1 229 ? 10.995 1.325 14.429 1.00 88.75 229 THR A CA 1
ATOM 1801 C C . THR A 1 229 ? 11.502 0.455 13.280 1.00 88.75 229 THR A C 1
ATOM 1803 O O . THR A 1 229 ? 12.707 0.346 13.061 1.00 88.75 229 THR A O 1
ATOM 1806 N N . VAL A 1 230 ? 10.592 -0.168 12.527 1.00 83.44 230 VAL A N 1
ATOM 1807 C CA . VAL A 1 230 ? 10.943 -1.102 11.441 1.00 83.44 230 VAL A CA 1
ATOM 1808 C C . VAL A 1 230 ? 11.194 -0.379 10.107 1.00 83.44 230 VAL A C 1
ATOM 1810 O O . VAL A 1 230 ? 11.753 -0.958 9.169 1.00 83.44 230 VAL A O 1
ATOM 1813 N N . SER A 1 231 ? 10.819 0.898 10.012 1.00 69.06 231 SER A N 1
ATOM 1814 C CA . SER A 1 231 ? 11.008 1.729 8.820 1.00 69.06 231 SER A CA 1
ATOM 1815 C C . SER A 1 231 ? 12.464 1.719 8.331 1.00 69.06 231 SER A C 1
ATOM 1817 O O . SER A 1 231 ? 13.407 1.946 9.087 1.00 69.06 231 SER A O 1
ATOM 1819 N N . GLN A 1 232 ? 12.671 1.462 7.037 1.00 62.81 232 GLN A N 1
ATOM 1820 C CA . GLN A 1 232 ? 14.005 1.275 6.460 1.00 62.81 232 GLN A CA 1
ATOM 1821 C C . GLN A 1 232 ? 14.595 2.560 5.873 1.00 62.81 232 GLN A C 1
ATOM 1823 O O . GLN A 1 232 ? 13.930 3.255 5.115 1.00 62.81 232 GLN A O 1
ATOM 1828 N N . ALA A 1 233 ? 15.893 2.791 6.116 1.00 52.84 233 ALA A N 1
ATOM 1829 C CA . ALA A 1 233 ? 16.819 3.572 5.277 1.00 52.84 233 ALA A CA 1
ATOM 1830 C C . ALA A 1 233 ? 16.211 4.807 4.567 1.00 52.84 233 ALA A C 1
ATOM 1832 O O . ALA A 1 233 ? 16.253 4.921 3.342 1.00 52.84 233 ALA A O 1
ATOM 1833 N N . GLY A 1 234 ? 15.643 5.735 5.344 1.00 57.97 234 GLY A N 1
ATOM 1834 C CA . GLY A 1 234 ? 15.113 7.005 4.835 1.00 57.97 234 GLY A CA 1
ATOM 1835 C C . GLY A 1 234 ? 13.694 6.949 4.253 1.00 57.97 234 GLY A C 1
ATOM 1836 O O . GLY A 1 234 ? 13.198 7.977 3.798 1.00 57.97 234 GLY A O 1
ATOM 1837 N N . ARG A 1 235 ? 13.015 5.793 4.282 1.00 66.69 235 ARG A N 1
ATOM 1838 C CA . ARG A 1 235 ? 11.597 5.647 3.930 1.00 66.69 235 ARG A CA 1
ATOM 1839 C C . ARG A 1 235 ? 10.792 5.250 5.169 1.00 66.69 235 ARG A C 1
ATOM 1841 O O . ARG A 1 235 ? 11.015 4.189 5.745 1.00 66.69 235 ARG A O 1
ATOM 1848 N N . ARG A 1 236 ? 9.833 6.099 5.547 1.00 69.75 236 ARG A N 1
ATOM 1849 C CA . ARG A 1 236 ? 8.848 5.781 6.589 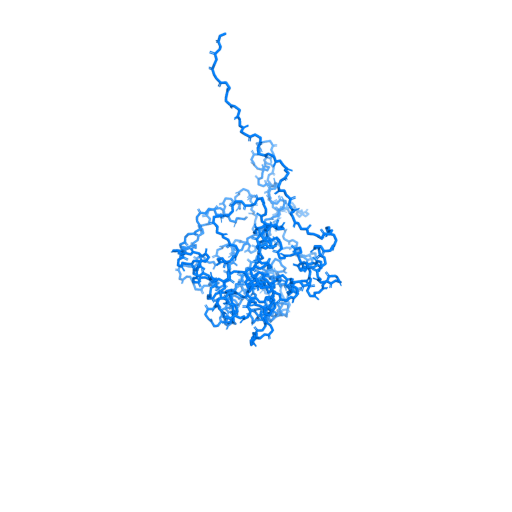1.00 69.75 236 ARG A CA 1
ATOM 1850 C C . ARG A 1 236 ? 7.979 4.602 6.142 1.00 69.75 236 ARG A C 1
ATOM 1852 O O . ARG A 1 236 ? 7.574 4.537 4.978 1.00 69.75 236 ARG A O 1
ATOM 1859 N N . GLY A 1 237 ? 7.725 3.677 7.058 1.00 78.69 237 GLY A N 1
ATOM 1860 C CA . GLY A 1 237 ? 6.680 2.673 6.941 1.00 78.69 237 GLY A CA 1
A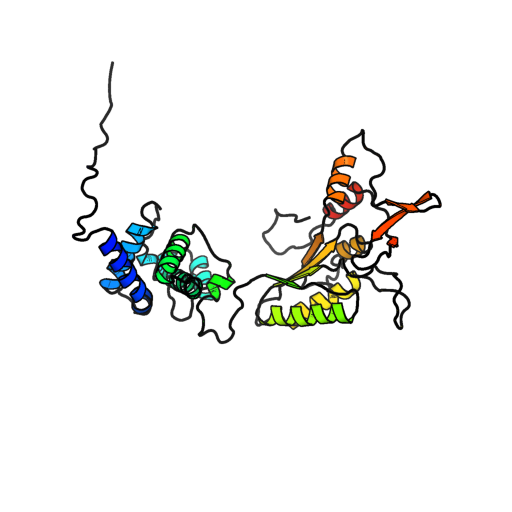TOM 1861 C C . GLY A 1 237 ? 5.332 3.372 6.806 1.00 78.69 237 GLY A C 1
ATOM 1862 O O . GLY A 1 237 ? 5.132 4.459 7.347 1.00 78.69 237 GLY A O 1
ATOM 1863 N N . ALA A 1 238 ? 4.446 2.777 6.018 1.00 88.38 238 ALA A N 1
ATOM 1864 C CA . ALA A 1 238 ? 3.100 3.285 5.818 1.00 88.38 238 ALA A CA 1
ATOM 1865 C C . ALA A 1 238 ? 2.136 2.355 6.545 1.00 88.38 238 ALA A C 1
ATOM 1867 O O . ALA A 1 238 ? 2.072 1.173 6.213 1.00 88.38 238 ALA A O 1
ATOM 1868 N N . LEU A 1 239 ? 1.415 2.900 7.517 1.00 94.06 239 LEU A N 1
ATOM 1869 C CA . LEU A 1 239 ? 0.391 2.199 8.276 1.00 94.06 239 LEU A CA 1
ATOM 1870 C C . LEU A 1 239 ? -0.925 2.960 8.143 1.00 94.06 239 LEU A C 1
ATOM 1872 O O . LEU A 1 239 ? -0.941 4.180 8.291 1.00 94.06 239 LEU A O 1
ATOM 1876 N N . MET A 1 240 ? -2.015 2.243 7.906 1.00 96.31 240 MET A N 1
ATOM 1877 C CA . MET A 1 240 ? -3.380 2.734 8.043 1.00 96.31 240 MET A CA 1
ATOM 1878 C C . MET A 1 240 ? -4.097 1.887 9.090 1.00 96.31 240 MET A C 1
ATOM 1880 O O . MET A 1 240 ? -4.173 0.669 8.958 1.00 96.31 240 MET A O 1
ATOM 1884 N N . LEU A 1 241 ? -4.607 2.529 10.132 1.00 97.56 241 LEU A N 1
ATOM 1885 C CA . LEU A 1 241 ? -5.475 1.901 11.117 1.00 97.56 241 LEU A CA 1
ATOM 1886 C C . LEU A 1 241 ? -6.910 2.280 10.794 1.00 97.56 241 LEU A C 1
ATOM 1888 O O . LEU A 1 241 ? -7.192 3.454 10.546 1.00 97.56 241 LEU A O 1
ATOM 1892 N N . THR A 1 242 ? -7.809 1.309 10.808 1.00 97.00 242 THR A N 1
ATOM 1893 C CA . THR A 1 242 ? -9.227 1.565 10.576 1.00 97.00 242 THR A CA 1
ATOM 1894 C C . THR A 1 242 ? -10.075 1.147 11.761 1.00 97.00 242 THR A C 1
ATOM 1896 O O . THR A 1 242 ? -9.673 0.289 12.546 1.00 97.00 242 THR A O 1
ATOM 1899 N N . LEU A 1 243 ? -11.235 1.780 11.903 1.00 93.88 243 LEU A N 1
ATOM 1900 C CA . LEU A 1 243 ? -12.242 1.398 12.885 1.00 93.88 243 LEU A CA 1
ATOM 1901 C C . LEU A 1 243 ? -13.629 1.678 12.311 1.00 93.88 243 LEU A C 1
ATOM 1903 O O . LEU A 1 243 ? -13.849 2.740 11.727 1.00 93.88 243 LEU A O 1
ATOM 1907 N N . ARG A 1 244 ? -14.564 0.743 12.459 1.00 90.06 244 ARG A N 1
ATOM 1908 C CA . ARG A 1 244 ? -15.944 0.931 12.013 1.00 90.06 244 ARG A CA 1
ATOM 1909 C C . ARG A 1 244 ? -16.640 2.049 12.773 1.00 90.06 244 ARG A C 1
ATOM 1911 O O . ARG A 1 244 ? -16.396 2.275 13.957 1.00 90.06 244 ARG A O 1
ATOM 1918 N N . VAL A 1 245 ? -17.540 2.726 12.067 1.00 85.94 245 VAL A N 1
ATOM 1919 C CA . VAL A 1 245 ? -18.328 3.848 12.595 1.00 85.94 245 VAL A CA 1
ATOM 1920 C C . VAL A 1 245 ? -19.236 3.453 13.766 1.00 85.94 245 VAL A C 1
ATOM 1922 O O . VAL A 1 245 ? -19.532 4.288 14.613 1.00 85.94 245 VAL A O 1
ATOM 1925 N N . ASP A 1 246 ? -19.644 2.185 13.833 1.00 81.94 246 ASP A N 1
ATOM 1926 C CA . ASP A 1 246 ? -20.500 1.623 14.885 1.00 81.94 246 ASP A CA 1
ATOM 1927 C C . ASP A 1 246 ? -19.723 1.100 16.102 1.00 81.94 246 ASP A C 1
ATOM 1929 O O . ASP A 1 246 ? -20.323 0.658 17.081 1.00 81.94 246 ASP A O 1
ATOM 1933 N N . HIS A 1 247 ? -18.391 1.169 16.079 1.00 86.81 247 HIS A N 1
ATOM 1934 C CA . HIS A 1 247 ? -17.578 0.714 17.195 1.00 86.81 247 HIS A CA 1
ATOM 1935 C C . HIS A 1 247 ? -17.662 1.699 18.386 1.00 86.81 247 HIS A C 1
ATOM 1937 O O . HIS A 1 247 ? -17.481 2.903 18.187 1.00 86.81 247 HIS A O 1
ATOM 1943 N N . PRO A 1 248 ? -17.819 1.252 19.651 1.00 86.81 248 PRO A N 1
ATOM 1944 C CA . PRO A 1 248 ? -18.016 2.161 20.790 1.00 86.81 248 PRO A CA 1
ATOM 1945 C C . PRO A 1 248 ? -16.832 3.104 21.053 1.00 86.81 248 PRO A C 1
ATOM 1947 O O . PRO A 1 248 ? -17.008 4.220 21.541 1.00 86.81 248 PRO A O 1
ATOM 1950 N N . ASP A 1 249 ? -15.616 2.693 20.679 1.00 90.25 249 ASP A N 1
ATOM 1951 C CA . ASP A 1 249 ? -14.417 3.542 20.755 1.00 90.25 249 ASP A CA 1
ATOM 1952 C C . ASP A 1 249 ? -14.269 4.550 19.587 1.00 90.25 249 ASP A C 1
ATOM 1954 O O . ASP A 1 249 ? -13.249 5.240 19.528 1.00 90.25 249 ASP A O 1
ATOM 1958 N N . VAL A 1 250 ? -15.237 4.680 18.666 1.00 89.38 250 VAL A N 1
ATOM 1959 C CA . VAL A 1 250 ? -15.130 5.557 17.477 1.00 89.38 250 VAL A CA 1
ATOM 1960 C C . VAL A 1 250 ? -14.805 7.012 17.834 1.00 89.38 250 VAL A C 1
ATOM 1962 O O . VAL A 1 250 ? -13.935 7.625 17.216 1.00 89.38 250 VAL A O 1
ATOM 1965 N N . GLU A 1 251 ? -15.405 7.550 18.899 1.00 87.38 251 GLU A N 1
ATOM 1966 C CA . GLU A 1 251 ? -15.139 8.917 19.369 1.00 87.38 251 GLU A CA 1
ATOM 1967 C C . GLU A 1 251 ? -13.670 9.086 19.795 1.00 87.38 251 GLU A C 1
ATOM 1969 O O . GLU A 1 251 ? -12.990 10.041 19.409 1.00 87.38 251 GLU A O 1
ATOM 1974 N N . ARG A 1 252 ? -13.140 8.108 20.543 1.00 89.81 252 ARG A N 1
ATOM 1975 C CA . ARG A 1 252 ? -11.734 8.095 20.973 1.00 89.81 252 ARG A CA 1
ATOM 1976 C C . ARG A 1 252 ? -10.793 7.933 19.787 1.00 89.81 252 ARG A C 1
ATOM 1978 O O . ARG A 1 252 ? -9.729 8.548 19.772 1.00 89.81 252 ARG A O 1
ATOM 1985 N N . PHE A 1 253 ? -11.181 7.117 18.812 1.00 92.50 253 PHE A N 1
ATOM 1986 C CA . PHE A 1 253 ? -10.402 6.843 17.612 1.00 92.50 253 PHE A CA 1
ATOM 1987 C C . PHE A 1 253 ? -10.221 8.105 16.767 1.00 92.50 253 PHE A C 1
ATOM 1989 O O . PHE A 1 253 ? -9.090 8.459 16.446 1.00 92.50 253 PHE A O 1
ATOM 1996 N N . ILE A 1 254 ? -11.303 8.839 16.495 1.00 90.56 254 ILE A N 1
ATOM 1997 C CA . ILE A 1 254 ? -11.262 10.098 15.732 1.00 90.56 254 ILE A CA 1
ATOM 1998 C C . ILE A 1 254 ? -10.379 11.141 16.436 1.00 90.56 254 ILE A C 1
ATOM 2000 O O . ILE A 1 254 ? -9.643 11.891 15.795 1.00 90.56 254 ILE A O 1
ATOM 2004 N N . HIS A 1 255 ? -10.407 11.174 17.770 1.00 89.56 255 HIS A N 1
ATOM 2005 C CA . HIS A 1 255 ? -9.646 12.131 18.569 1.00 89.56 255 HIS A CA 1
ATOM 2006 C C . HIS A 1 255 ? -8.226 11.701 18.937 1.00 89.56 255 HIS A C 1
ATOM 2008 O O . HIS A 1 255 ? -7.493 12.499 19.525 1.00 89.56 255 HIS A O 1
ATOM 2014 N N . ILE A 1 256 ? -7.789 10.493 18.577 1.00 90.38 256 ILE A N 1
ATOM 2015 C CA . ILE A 1 256 ? -6.508 9.943 19.047 1.00 90.38 256 ILE A CA 1
ATOM 2016 C C . ILE A 1 256 ? -5.296 10.801 18.650 1.00 90.38 256 ILE A C 1
ATOM 2018 O O . ILE A 1 256 ? -4.281 10.814 19.348 1.00 90.38 256 ILE A O 1
ATOM 2022 N N . LYS A 1 257 ? -5.420 11.546 17.546 1.00 88.25 257 LYS A N 1
ATOM 2023 C CA . LYS A 1 257 ? -4.401 12.451 17.002 1.00 88.25 257 LYS A CA 1
ATOM 2024 C C . LYS A 1 257 ? -4.579 13.920 17.403 1.00 88.25 257 LYS A C 1
ATOM 2026 O O . LYS A 1 257 ? -3.720 14.732 17.069 1.00 88.25 257 LYS A O 1
ATOM 2031 N N . ASN A 1 258 ? -5.632 14.270 18.146 1.00 84.94 258 ASN A N 1
ATOM 2032 C CA . ASN A 1 258 ? -5.935 15.654 18.544 1.00 84.94 258 ASN A CA 1
ATOM 2033 C C . ASN A 1 258 ? -5.134 16.132 19.768 1.00 84.94 258 ASN A C 1
ATOM 2035 O O . ASN A 1 258 ? -5.480 17.129 20.399 1.00 84.94 258 ASN A O 1
ATOM 2039 N N . ASP A 1 259 ? -4.049 15.439 20.105 1.00 77.31 259 ASP A N 1
ATOM 2040 C CA . ASP A 1 259 ? -3.102 15.876 21.122 1.00 77.31 259 ASP A CA 1
ATOM 2041 C C . ASP A 1 259 ? -2.375 17.155 20.651 1.00 77.31 259 ASP A C 1
ATOM 2043 O O . ASP A 1 259 ? -1.689 17.113 19.623 1.00 77.31 259 ASP A O 1
ATOM 2047 N N . PRO A 1 260 ? -2.453 18.281 21.393 1.00 77.25 260 PRO A N 1
ATOM 2048 C CA . PRO A 1 260 ? -1.714 19.500 21.065 1.00 77.25 260 PRO A CA 1
ATOM 2049 C C . PRO A 1 260 ? -0.202 19.280 20.934 1.00 77.25 260 PRO A C 1
ATOM 2051 O O . PRO A 1 260 ? 0.460 19.990 20.179 1.00 77.25 260 PRO A O 1
ATOM 2054 N N . GLN A 1 261 ? 0.348 18.295 21.651 1.00 79.25 261 GLN A N 1
ATOM 2055 C CA . GLN A 1 261 ? 1.765 17.938 21.589 1.00 79.25 261 GLN A CA 1
ATOM 2056 C C . GLN A 1 261 ? 2.083 16.960 20.447 1.00 79.25 261 GLN A C 1
ATOM 2058 O O . GLN A 1 261 ? 3.258 16.707 20.181 1.00 79.25 261 GLN A O 1
ATOM 2063 N N . ARG A 1 262 ? 1.058 16.437 19.756 1.00 76.06 262 ARG A N 1
ATOM 2064 C CA . ARG A 1 262 ? 1.141 15.463 18.655 1.00 76.06 262 ARG A CA 1
ATOM 2065 C C . ARG A 1 262 ? 2.025 14.261 18.985 1.00 76.06 262 ARG A C 1
ATOM 2067 O O . ARG A 1 262 ? 2.769 13.792 18.131 1.00 76.06 262 ARG A O 1
ATOM 2074 N N . GLN A 1 263 ? 1.976 13.765 20.221 1.00 82.81 263 GLN A N 1
ATOM 2075 C CA . GLN A 1 263 ? 2.905 12.722 20.660 1.00 82.81 263 GLN A CA 1
ATOM 2076 C C . GLN A 1 263 ? 2.431 11.313 20.320 1.00 82.81 263 GLN A C 1
ATOM 2078 O O . GLN A 1 263 ? 3.258 10.408 20.231 1.00 82.81 263 GLN A O 1
ATOM 2083 N N . LYS A 1 264 ? 1.128 11.125 20.096 1.00 87.38 264 LYS A N 1
ATOM 2084 C CA . LYS A 1 264 ? 0.520 9.813 19.860 1.00 87.38 264 LYS A CA 1
ATOM 2085 C C . LYS A 1 264 ? 0.249 9.561 18.381 1.00 87.38 264 LYS A C 1
ATOM 2087 O O . LYS A 1 264 ? -0.171 10.460 17.659 1.00 87.38 264 LYS A O 1
ATOM 2092 N N . VAL A 1 265 ? 0.429 8.308 17.960 1.00 90.94 265 VAL A N 1
ATOM 2093 C CA . VAL A 1 265 ? 0.017 7.805 16.633 1.00 90.94 265 VAL A CA 1
ATOM 2094 C C . VAL A 1 265 ? 0.608 8.639 15.476 1.00 90.94 265 VAL A C 1
ATOM 2096 O O . VAL A 1 265 ? -0.066 8.979 14.507 1.00 90.94 265 VAL A O 1
ATOM 2099 N N . GLN A 1 266 ? 1.889 9.007 15.571 1.00 90.00 266 GLN A N 1
ATOM 2100 C CA . GLN A 1 266 ? 2.559 9.875 14.589 1.00 90.00 266 GLN A CA 1
ATOM 2101 C C . GLN A 1 266 ? 2.875 9.189 13.252 1.00 90.00 266 GLN A C 1
ATOM 2103 O O . GLN A 1 266 ? 3.093 9.863 12.246 1.00 90.00 266 GLN A O 1
ATOM 2108 N N . TYR A 1 267 ? 2.910 7.857 13.232 1.00 91.06 267 TYR A N 1
ATOM 2109 C CA . TYR A 1 267 ? 3.396 7.056 12.104 1.00 91.06 267 TYR A CA 1
ATOM 2110 C C . TYR A 1 267 ? 2.318 6.130 11.529 1.00 91.06 267 TYR A C 1
ATOM 2112 O O . TYR A 1 267 ? 2.631 5.138 10.876 1.00 91.06 267 TYR A O 1
ATOM 2120 N N . ALA A 1 268 ? 1.050 6.456 11.775 1.00 92.31 268 ALA A N 1
ATOM 2121 C CA . ALA A 1 268 ? -0.100 5.773 11.201 1.00 92.31 268 ALA A CA 1
ATOM 2122 C C . ALA A 1 268 ? -1.106 6.796 10.680 1.00 92.31 268 ALA A C 1
ATOM 2124 O O . ALA A 1 268 ? -1.341 7.811 11.332 1.00 92.31 268 ALA A O 1
ATOM 2125 N N . ASN A 1 269 ? -1.734 6.521 9.546 1.00 92.94 269 ASN A N 1
ATOM 2126 C CA . ASN A 1 269 ? -2.977 7.159 9.130 1.00 92.94 269 ASN A CA 1
ATOM 2127 C C . ASN A 1 269 ? -4.149 6.467 9.825 1.00 92.94 269 ASN A C 1
ATOM 2129 O O . ASN A 1 269 ? -4.040 5.300 10.202 1.00 92.94 269 ASN A O 1
ATOM 2133 N N . ILE A 1 270 ? -5.245 7.193 10.021 1.00 94.00 270 ILE A N 1
ATOM 2134 C CA . ILE A 1 270 ? -6.465 6.650 10.618 1.00 94.00 270 ILE A CA 1
ATOM 2135 C C . ILE A 1 270 ? -7.631 6.913 9.669 1.00 94.00 270 ILE A C 1
ATOM 2137 O O . ILE A 1 270 ? -7.694 7.995 9.084 1.00 94.00 270 ILE A O 1
ATOM 2141 N N . SER A 1 271 ? -8.526 5.944 9.511 1.00 94.19 271 SER A N 1
ATOM 2142 C CA . SER A 1 271 ? -9.726 6.081 8.678 1.00 94.19 271 SER A CA 1
ATOM 2143 C C . SER A 1 271 ? -10.908 5.382 9.338 1.00 94.19 271 SER A C 1
ATOM 2145 O O . SER A 1 271 ? -10.753 4.307 9.916 1.00 94.19 271 SER A O 1
ATOM 2147 N N . VAL A 1 272 ? -12.087 5.993 9.279 1.00 93.00 272 VAL A N 1
ATOM 2148 C CA . VAL A 1 272 ? -13.312 5.382 9.804 1.00 93.00 272 VAL A CA 1
ATOM 2149 C C . VAL A 1 272 ? -13.945 4.545 8.696 1.00 93.00 272 VAL A C 1
ATOM 2151 O O . VAL A 1 272 ? -14.032 4.989 7.558 1.00 93.00 272 VAL A O 1
ATOM 2154 N N . LEU A 1 273 ? -14.373 3.320 9.002 1.00 92.00 273 LEU A N 1
ATOM 2155 C CA . LEU A 1 273 ? -15.115 2.492 8.050 1.00 92.00 273 LEU A CA 1
ATOM 2156 C C . LEU A 1 273 ? -16.605 2.794 8.194 1.00 92.00 273 LEU A C 1
ATOM 2158 O O . LEU A 1 273 ? -17.256 2.345 9.142 1.00 92.00 273 LEU A O 1
ATOM 2162 N N . LEU A 1 274 ? -17.138 3.571 7.254 1.00 88.81 274 LEU A N 1
ATOM 2163 C CA . LEU A 1 274 ? -18.568 3.844 7.175 1.00 88.81 274 LEU A CA 1
ATOM 2164 C C . LEU A 1 274 ? -19.313 2.599 6.685 1.00 88.81 274 LEU A C 1
ATOM 2166 O O . LEU A 1 274 ? -18.918 1.963 5.707 1.00 88.81 274 LEU A O 1
ATOM 2170 N N . THR A 1 275 ? -20.416 2.259 7.346 1.00 82.94 275 THR A N 1
ATOM 2171 C CA . THR A 1 275 ? -21.286 1.158 6.919 1.00 82.94 275 THR A CA 1
ATOM 2172 C C . THR A 1 275 ? -22.400 1.674 6.009 1.00 82.94 275 THR A C 1
ATOM 2174 O O . THR A 1 275 ? -22.819 2.830 6.109 1.00 82.94 275 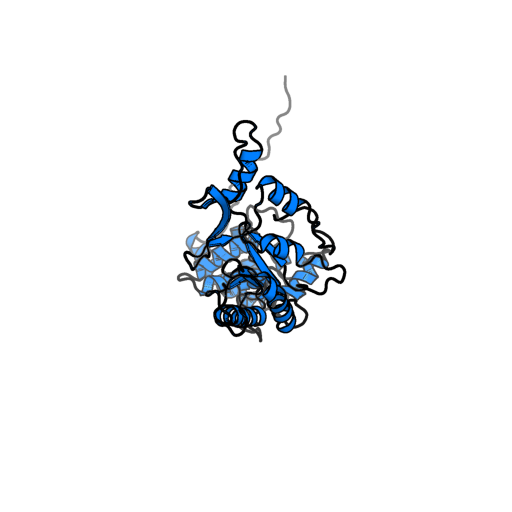THR A O 1
ATOM 2177 N N . HIS A 1 276 ? -22.927 0.810 5.133 1.00 82.50 276 HIS A N 1
ATOM 2178 C CA . HIS A 1 276 ? -24.112 1.148 4.334 1.00 82.50 276 HIS A CA 1
ATOM 2179 C C . HIS A 1 276 ? -25.287 1.557 5.222 1.00 82.50 276 HIS A C 1
ATOM 2181 O O . HIS A 1 276 ? -25.907 2.582 4.957 1.00 82.50 276 HIS A O 1
ATOM 2187 N N . LEU A 1 277 ? -25.511 0.820 6.318 1.00 78.75 277 LEU A N 1
ATOM 2188 C CA . LEU A 1 277 ? -26.533 1.145 7.308 1.00 78.75 277 LEU A CA 1
ATOM 2189 C C . LEU A 1 277 ? -26.360 2.578 7.820 1.00 78.75 277 LEU A C 1
ATOM 2191 O O . LEU A 1 277 ? -27.301 3.357 7.738 1.00 78.75 277 LEU A O 1
ATOM 2195 N N . PHE A 1 278 ? -25.159 2.959 8.269 1.00 80.44 278 PHE A N 1
ATOM 2196 C CA . PHE A 1 278 ? -24.886 4.325 8.723 1.00 80.44 278 PHE A CA 1
ATOM 2197 C C . PHE A 1 278 ? -25.201 5.376 7.647 1.00 80.44 278 PHE A C 1
ATOM 2199 O O . PHE A 1 278 ? -25.845 6.379 7.941 1.00 80.44 278 PHE A O 1
ATOM 2206 N N . MET A 1 279 ? -24.814 5.147 6.391 1.00 83.56 279 MET A N 1
ATOM 2207 C CA . MET A 1 279 ? -25.070 6.110 5.313 1.00 83.56 279 MET A CA 1
ATOM 2208 C C . MET A 1 279 ? -26.554 6.219 4.940 1.00 83.56 279 MET A C 1
ATOM 2210 O O . MET A 1 279 ? -27.048 7.321 4.703 1.00 83.56 279 MET A O 1
ATOM 2214 N N . GLU A 1 280 ? -27.289 5.104 4.925 1.00 82.19 280 GLU A N 1
ATOM 2215 C CA . GLU A 1 280 ? -28.748 5.094 4.745 1.00 82.19 280 GLU A CA 1
ATOM 2216 C C . GLU A 1 280 ? -29.444 5.870 5.863 1.00 82.19 280 GLU A C 1
ATOM 2218 O O . GLU A 1 280 ? -30.359 6.657 5.619 1.00 82.19 280 GLU A O 1
ATOM 2223 N N . LYS A 1 281 ? -28.960 5.671 7.087 1.00 77.19 281 LYS A N 1
ATOM 2224 C CA . LYS A 1 281 ? -29.416 6.337 8.295 1.00 77.19 281 LYS A CA 1
ATOM 2225 C C . LYS A 1 281 ? -29.191 7.863 8.240 1.00 77.19 281 LYS A C 1
ATOM 2227 O O . LYS A 1 281 ? -30.138 8.615 8.459 1.00 77.19 281 LYS A O 1
ATOM 2232 N N . VAL A 1 282 ? -28.002 8.328 7.840 1.00 79.94 282 VAL A N 1
ATOM 2233 C CA . VAL A 1 282 ? -27.706 9.762 7.612 1.00 79.94 282 VAL A CA 1
ATOM 2234 C C . VAL A 1 282 ? -28.615 10.367 6.532 1.00 79.94 282 VAL A C 1
ATOM 2236 O O . VAL A 1 282 ? -29.132 11.476 6.693 1.00 79.94 282 VAL A O 1
ATOM 2239 N N . ALA A 1 283 ? -28.824 9.646 5.427 1.00 80.12 283 ALA A N 1
ATOM 2240 C CA . ALA A 1 283 ? -29.651 10.114 4.317 1.00 80.12 283 ALA A CA 1
ATOM 2241 C C . ALA A 1 283 ? -31.142 10.196 4.685 1.00 80.12 283 ALA A C 1
ATOM 2243 O O . ALA A 1 283 ? -31.831 11.120 4.256 1.00 80.12 283 ALA A O 1
ATOM 2244 N N . ALA A 1 284 ? -31.644 9.255 5.488 1.00 72.75 284 ALA A N 1
ATOM 2245 C CA . ALA A 1 284 ? -33.032 9.239 5.939 1.00 72.75 284 ALA A CA 1
ATOM 2246 C C . ALA A 1 284 ? -33.352 10.369 6.933 1.00 72.75 284 ALA A C 1
ATOM 2248 O O . ALA A 1 284 ? -34.461 10.894 6.893 1.00 72.75 284 ALA A O 1
ATOM 2249 N N . GLU A 1 285 ? -32.395 10.820 7.753 1.00 64.31 285 GLU A N 1
ATOM 2250 C CA . GLU A 1 285 ? -32.599 11.986 8.634 1.00 64.31 285 GLU A CA 1
ATOM 2251 C C . GLU A 1 285 ? -32.764 13.314 7.864 1.00 64.31 285 GLU A C 1
ATOM 2253 O O . GLU A 1 285 ? -33.290 14.282 8.414 1.00 64.31 285 GLU A O 1
ATOM 2258 N N . HIS A 1 286 ? -32.392 13.357 6.578 1.00 60.41 286 HIS A N 1
ATOM 2259 C CA . HIS A 1 286 ? -32.668 14.491 5.687 1.00 60.41 286 HIS A CA 1
ATOM 2260 C C . HIS A 1 286 ? -34.093 14.465 5.089 1.00 60.41 286 HIS A C 1
ATOM 2262 O O . HIS A 1 286 ? -34.476 15.412 4.397 1.00 60.41 286 HIS A O 1
ATOM 2268 N N . ASP A 1 287 ? -34.889 13.420 5.353 1.00 58.81 287 ASP A N 1
ATOM 2269 C CA . ASP A 1 287 ? -36.301 13.321 4.972 1.00 58.81 287 ASP A CA 1
ATOM 2270 C C . ASP A 1 287 ? -37.206 13.706 6.167 1.00 58.81 287 ASP A C 1
ATOM 2272 O O . ASP A 1 287 ? -37.282 12.965 7.153 1.00 58.81 287 ASP A O 1
ATOM 2276 N N . PRO A 1 288 ? -37.944 14.835 6.101 1.00 55.84 288 PRO A N 1
ATOM 2277 C CA . PRO A 1 288 ? -38.847 15.269 7.170 1.00 55.84 288 PRO A CA 1
ATOM 2278 C C . PRO A 1 288 ? -39.942 14.248 7.521 1.00 55.84 288 PRO A C 1
ATOM 2280 O O . PRO A 1 288 ? -40.534 14.347 8.592 1.00 55.84 288 PRO A O 1
ATOM 2283 N N . ALA A 1 289 ? -40.234 13.287 6.636 1.00 54.31 289 ALA A N 1
ATOM 2284 C CA . ALA A 1 289 ? -41.231 12.241 6.855 1.00 54.31 289 ALA A CA 1
ATOM 2285 C C . ALA A 1 289 ? -40.671 10.976 7.538 1.00 54.31 289 ALA A C 1
ATOM 2287 O O . ALA A 1 289 ? -41.446 10.074 7.853 1.00 54.31 289 ALA A O 1
ATOM 2288 N N . ARG A 1 290 ? -39.350 10.888 7.757 1.00 47.62 290 ARG A N 1
ATOM 2289 C CA . ARG A 1 290 ? -38.654 9.710 8.312 1.00 47.62 290 ARG A CA 1
ATOM 2290 C C . ARG A 1 290 ? -37.817 10.031 9.555 1.00 47.62 290 ARG A C 1
ATOM 2292 O O . ARG A 1 290 ? -36.851 9.333 9.843 1.00 47.62 290 ARG A O 1
ATOM 2299 N N . GLN A 1 291 ? -38.209 11.058 10.313 1.00 44.12 291 GLN A N 1
ATOM 2300 C CA . GLN A 1 291 ? -37.557 11.496 11.560 1.00 44.12 291 GLN A CA 1
ATOM 2301 C C . GLN A 1 291 ? -37.693 10.510 12.746 1.00 44.12 291 GLN A C 1
ATOM 2303 O O . GLN A 1 291 ? -37.668 10.932 13.901 1.00 44.12 291 GLN A O 1
ATOM 2308 N N . GLU A 1 292 ? -37.841 9.210 12.499 1.00 40.12 292 GLU A N 1
ATOM 2309 C CA . GLU A 1 292 ? -37.800 8.196 13.555 1.00 40.12 292 GLU A CA 1
ATOM 2310 C C . GLU A 1 292 ? -36.339 7.878 13.881 1.00 40.12 292 GLU A C 1
ATOM 2312 O O . GLU A 1 292 ? -35.699 7.113 13.170 1.00 40.12 292 GLU A O 1
ATOM 2317 N N . GLU A 1 293 ? -35.830 8.558 14.915 1.00 44.53 293 GLU A N 1
ATOM 2318 C CA . GLU A 1 293 ? -34.659 8.242 15.752 1.00 44.53 293 GLU A CA 1
ATOM 2319 C C . GLU A 1 293 ? -33.753 7.152 15.193 1.00 44.53 293 GLU A C 1
ATOM 2321 O O . GLU A 1 293 ? -33.789 5.974 15.540 1.00 44.53 293 GLU A O 1
ATOM 2326 N N . ILE A 1 294 ? -32.912 7.586 14.270 1.00 42.84 294 ILE A N 1
ATOM 2327 C CA . ILE A 1 294 ? -31.963 6.719 13.629 1.00 42.84 294 ILE A CA 1
ATOM 2328 C C . ILE A 1 294 ? -30.661 6.756 14.431 1.00 42.84 294 ILE A C 1
ATOM 2330 O O . ILE A 1 294 ? -29.693 7.445 14.095 1.00 42.84 294 ILE A O 1
ATOM 2334 N N . CYS A 1 295 ? -30.668 6.005 15.520 1.00 48.69 295 CYS A N 1
ATOM 2335 C CA . CYS A 1 295 ? -29.471 5.631 16.253 1.00 48.69 295 CYS A CA 1
ATOM 2336 C C . CYS A 1 295 ? -29.165 4.145 15.962 1.00 48.69 295 CYS A C 1
ATOM 2338 O O . CYS A 1 295 ? -29.968 3.443 15.337 1.00 48.69 295 CYS A O 1
ATOM 2340 N N . PHE A 1 296 ? -27.991 3.651 16.356 1.00 48.88 296 PHE A N 1
ATOM 2341 C CA . PHE A 1 296 ? -27.651 2.224 16.264 1.00 48.88 296 PHE A CA 1
ATOM 2342 C C . PHE A 1 296 ? -28.378 1.447 17.382 1.00 48.88 296 PHE A C 1
ATOM 2344 O O . PHE A 1 296 ? -27.740 0.774 18.178 1.00 48.88 296 PHE A O 1
ATOM 2351 N N . GLU A 1 297 ? -29.701 1.605 17.495 1.00 52.66 297 GLU A N 1
ATOM 2352 C CA . GLU A 1 297 ? -30.475 1.159 18.660 1.00 52.66 297 GLU A CA 1
ATOM 2353 C C . GLU A 1 297 ? -30.818 -0.327 18.597 1.00 52.66 297 GLU A C 1
ATOM 2355 O O . GLU A 1 297 ? -31.311 -0.827 17.583 1.00 52.66 297 GLU A O 1
ATOM 2360 N N . VAL A 1 298 ? -30.643 -0.998 19.730 1.00 50.94 298 VAL A N 1
ATOM 2361 C CA . VAL A 1 298 ? -31.413 -2.180 20.111 1.00 50.94 298 VAL A CA 1
ATOM 2362 C C . VAL A 1 298 ? -32.155 -1.820 21.400 1.00 50.94 298 VAL A C 1
ATOM 2364 O O . VAL A 1 298 ? -31.599 -1.171 22.290 1.00 50.94 298 VAL A O 1
ATOM 2367 N N . GLU A 1 299 ? -33.433 -2.177 21.461 1.00 48.38 299 GLU A N 1
ATOM 2368 C CA . GLU A 1 299 ? -34.293 -1.999 22.633 1.00 48.38 299 GLU A CA 1
ATOM 2369 C C . GLU A 1 299 ? -34.232 -3.286 23.467 1.00 48.38 299 GLU A C 1
ATOM 2371 O O . GLU A 1 299 ? -34.452 -4.373 22.927 1.00 48.38 299 GLU A O 1
ATOM 2376 N N . ASP A 1 300 ? -33.882 -3.182 24.751 1.00 50.78 300 ASP A N 1
ATOM 2377 C CA . ASP A 1 300 ? -33.901 -4.334 25.659 1.00 50.78 300 ASP A CA 1
ATOM 2378 C C . ASP A 1 300 ? -35.342 -4.726 26.060 1.00 50.78 300 ASP A C 1
ATOM 2380 O O . ASP A 1 300 ? -36.312 -4.033 25.749 1.00 50.78 300 ASP A O 1
ATOM 2384 N N . GLU A 1 301 ? -35.510 -5.854 26.765 1.00 45.94 301 GLU A N 1
ATOM 2385 C CA . GLU A 1 301 ? -36.831 -6.332 27.228 1.00 45.94 301 GLU A CA 1
ATOM 2386 C C . GLU A 1 301 ? -37.537 -5.355 28.197 1.00 45.94 301 GLU A C 1
ATOM 2388 O O . GLU A 1 301 ? -38.734 -5.492 28.462 1.00 45.94 301 GLU A O 1
ATOM 2393 N N . GLU A 1 302 ? -36.810 -4.366 28.722 1.00 49.53 302 GLU A N 1
ATOM 2394 C CA . GLU A 1 302 ? -37.275 -3.353 29.671 1.00 49.53 302 GLU A CA 1
ATOM 2395 C C . GLU A 1 302 ? -37.599 -2.009 28.986 1.00 49.53 302 GLU A C 1
ATOM 2397 O O . GLU A 1 302 ? -38.113 -1.094 29.637 1.00 49.53 302 GLU A O 1
ATOM 2402 N N . GLY A 1 303 ? -37.363 -1.900 27.673 1.00 53.12 303 GLY A N 1
ATOM 2403 C CA . GLY A 1 303 ? -37.605 -0.701 26.871 1.00 53.12 303 GLY A CA 1
ATOM 2404 C C . GLY A 1 303 ? -36.478 0.336 26.928 1.00 53.12 303 GLY A C 1
ATOM 2405 O O . GLY A 1 303 ? -36.676 1.475 26.490 1.00 53.12 303 GLY A O 1
ATOM 2406 N N . ASN A 1 304 ? -35.306 -0.003 27.478 1.00 50.56 304 ASN A N 1
ATOM 2407 C CA . ASN A 1 304 ? -34.144 0.880 27.428 1.00 50.56 304 ASN A CA 1
ATOM 2408 C C . ASN A 1 304 ? -33.439 0.736 26.075 1.00 50.56 304 ASN A C 1
ATOM 2410 O O . ASN A 1 304 ? -33.294 -0.357 25.526 1.00 50.56 304 ASN A O 1
ATOM 2414 N N . ARG A 1 305 ? -32.989 1.868 25.532 1.00 51.81 305 ARG A N 1
ATOM 2415 C CA . ARG A 1 305 ? -32.349 1.943 24.216 1.00 51.81 305 ARG A CA 1
ATOM 2416 C C . ARG A 1 305 ? -30.835 1.937 24.355 1.00 51.81 305 ARG A C 1
ATOM 2418 O O . ARG A 1 305 ? -30.281 2.804 25.035 1.00 51.81 305 ARG A O 1
ATOM 2425 N N . HIS A 1 306 ? -30.179 1.028 23.643 1.00 50.69 306 HIS A N 1
ATOM 2426 C CA . HIS A 1 306 ? -28.730 0.844 23.688 1.00 50.69 306 HIS A CA 1
ATOM 2427 C C . HIS A 1 306 ? -28.122 0.919 22.295 1.00 50.69 306 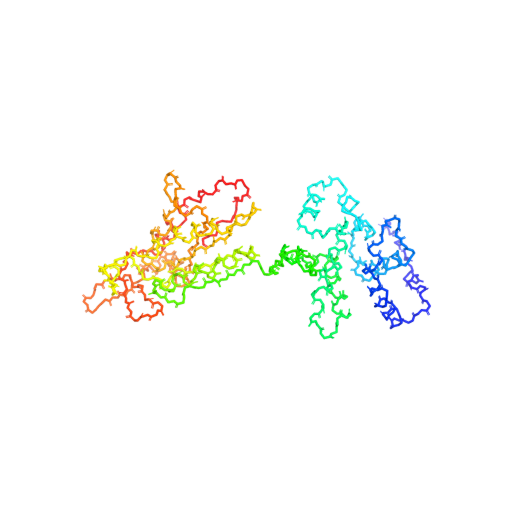HIS A C 1
ATOM 2429 O O . HIS A 1 306 ? -28.669 0.362 21.347 1.00 50.69 306 HIS A O 1
ATOM 2435 N N . ASN A 1 307 ? -26.961 1.569 22.171 1.00 55.22 307 ASN A N 1
ATOM 2436 C CA . ASN A 1 307 ? -26.139 1.413 20.976 1.00 55.22 307 ASN A CA 1
ATOM 2437 C C . ASN A 1 307 ? -25.374 0.101 21.104 1.00 55.22 307 ASN A C 1
ATOM 2439 O O . ASN A 1 307 ? -24.421 0.031 21.883 1.00 55.22 307 ASN A O 1
ATOM 2443 N N . ILE A 1 308 ? -25.804 -0.916 20.363 1.00 58.16 308 ILE A N 1
ATOM 2444 C CA . ILE A 1 308 ? -25.223 -2.248 20.461 1.00 58.16 308 ILE A CA 1
ATOM 2445 C C . ILE A 1 308 ? -24.182 -2.440 19.374 1.00 58.16 308 ILE A C 1
ATOM 2447 O O . ILE A 1 308 ? -24.479 -2.580 18.187 1.00 58.16 308 ILE A O 1
ATOM 2451 N N . PHE A 1 309 ? -22.930 -2.487 19.808 1.00 62.84 309 PHE A N 1
ATOM 2452 C CA . PHE A 1 309 ? -21.885 -3.079 19.001 1.00 62.84 309 PHE A CA 1
ATOM 2453 C C . PHE A 1 309 ? -21.918 -4.593 19.193 1.00 62.84 309 PHE A C 1
ATOM 2455 O O . PHE A 1 309 ? -21.623 -5.088 20.282 1.00 62.84 309 PHE A O 1
ATOM 2462 N N . VAL A 1 310 ? -22.270 -5.311 18.126 1.00 61.81 310 VAL A N 1
ATOM 2463 C CA . VAL A 1 310 ? -22.147 -6.769 18.069 1.00 61.81 310 VAL A CA 1
ATOM 2464 C C . VAL A 1 310 ? -20.710 -7.095 17.698 1.00 61.81 310 VAL A C 1
ATOM 2466 O O . VAL A 1 310 ? -20.256 -6.800 16.586 1.00 61.81 310 VAL A O 1
ATOM 2469 N N . HIS A 1 311 ? -19.987 -7.683 18.644 1.00 62.09 311 HIS A N 1
ATOM 2470 C CA . HIS A 1 311 ? -18.610 -8.079 18.418 1.00 62.09 311 HIS A CA 1
ATOM 2471 C C . HIS A 1 311 ? -18.510 -9.079 17.252 1.00 62.09 311 HIS A C 1
ATOM 2473 O O . HIS A 1 311 ? -19.258 -10.053 17.228 1.00 62.09 311 HIS A O 1
ATOM 2479 N N . PRO A 1 312 ? -17.570 -8.926 16.300 1.00 61.62 312 PRO A N 1
ATOM 2480 C CA . PRO A 1 312 ? -17.500 -9.807 15.130 1.00 61.62 312 PRO A CA 1
ATOM 2481 C C . PRO A 1 312 ? -17.348 -11.300 15.461 1.00 61.62 312 PRO A C 1
ATOM 2483 O O . PRO A 1 312 ? -17.759 -12.146 14.670 1.00 61.62 312 PRO A O 1
ATOM 2486 N N . ASN A 1 313 ? -16.768 -11.609 16.626 1.00 60.00 313 ASN A N 1
ATOM 2487 C CA . ASN A 1 313 ? -16.453 -12.970 17.065 1.00 60.00 313 ASN A CA 1
ATOM 2488 C C . ASN A 1 313 ? -17.310 -13.468 18.248 1.00 60.00 313 ASN A C 1
ATOM 2490 O O . ASN A 1 313 ? -17.109 -14.598 18.687 1.00 60.00 313 ASN A O 1
ATOM 2494 N N . GLU A 1 314 ? -18.230 -12.661 18.791 1.00 55.69 314 GLU A N 1
ATOM 2495 C CA . GLU A 1 314 ? -19.062 -13.042 19.946 1.00 55.69 314 GLU A CA 1
ATOM 2496 C C . GLU A 1 314 ? -20.509 -12.539 19.775 1.00 55.69 314 GLU A C 1
ATOM 2498 O O . GLU A 1 314 ? -20.722 -11.445 19.267 1.00 55.69 314 GLU A O 1
ATOM 2503 N N . GLU A 1 315 ? -21.509 -13.269 20.288 1.00 55.22 315 GLU A N 1
ATOM 2504 C CA . GLU A 1 315 ? -22.874 -12.739 20.522 1.00 55.22 315 GLU A CA 1
ATOM 2505 C C . GLU A 1 315 ? -22.895 -11.777 21.731 1.00 55.22 315 GLU A C 1
ATOM 2507 O O . GLU A 1 315 ? -23.824 -11.773 22.535 1.00 55.22 315 GLU A O 1
ATOM 2512 N N . VAL A 1 316 ? -21.814 -11.020 21.933 1.00 59.38 316 VAL A N 1
ATOM 2513 C CA . VAL A 1 316 ? -21.670 -10.092 23.051 1.00 59.38 316 VAL A CA 1
ATOM 2514 C C . VAL A 1 316 ? -21.905 -8.689 22.535 1.00 59.38 316 VAL A C 1
ATOM 2516 O O . VAL A 1 316 ? -21.238 -8.198 21.620 1.00 59.38 316 VAL A O 1
ATOM 2519 N N . GLU A 1 317 ? -22.892 -8.073 23.160 1.00 64.56 317 GLU A N 1
ATOM 2520 C CA . GLU A 1 317 ? -23.376 -6.742 22.878 1.00 64.56 317 GLU A CA 1
ATOM 2521 C C . GLU A 1 317 ? -22.707 -5.770 23.845 1.00 64.56 317 GLU A C 1
ATOM 2523 O O . GLU A 1 317 ? -22.788 -5.916 25.067 1.00 64.56 317 GLU A O 1
ATOM 2528 N N . TYR A 1 318 ? -21.992 -4.791 23.297 1.00 66.12 318 TYR A N 1
ATOM 2529 C CA . TYR A 1 318 ? -21.355 -3.755 24.100 1.00 66.12 318 TYR A CA 1
ATOM 2530 C C . TYR A 1 318 ? -22.140 -2.454 23.997 1.00 66.12 318 TYR A C 1
ATOM 2532 O O . TYR A 1 318 ? -22.292 -1.911 22.902 1.00 66.12 318 TYR A O 1
ATOM 2540 N N . GLU A 1 319 ? -22.570 -1.932 25.148 1.00 63.91 319 GLU A N 1
ATOM 2541 C CA . GLU A 1 319 ? -23.210 -0.621 25.239 1.00 63.91 319 GLU A CA 1
ATOM 2542 C C . GLU A 1 319 ? -22.208 0.493 24.906 1.00 63.91 319 GLU A C 1
ATOM 2544 O O . GLU A 1 319 ? -21.201 0.706 25.592 1.00 63.91 319 GLU A O 1
ATOM 2549 N N . GLY A 1 320 ? -22.492 1.219 23.828 1.00 65.75 320 GLY A N 1
ATOM 2550 C CA . GLY A 1 320 ? -21.788 2.433 23.443 1.00 65.75 320 GLY A CA 1
ATOM 2551 C C . GLY A 1 320 ? -22.603 3.697 23.701 1.00 65.75 320 GLY A C 1
ATOM 2552 O O . GLY A 1 320 ? -23.801 3.668 23.981 1.00 65.75 320 GLY A O 1
ATOM 2553 N N . LYS A 1 321 ? -21.955 4.854 23.534 1.00 70.69 321 LYS A N 1
ATOM 2554 C CA . LYS A 1 321 ? -22.666 6.134 23.451 1.00 70.69 321 LYS A CA 1
ATOM 2555 C C . LYS A 1 321 ? -23.649 6.089 22.280 1.00 70.69 321 LYS A C 1
ATOM 2557 O O . LYS A 1 321 ? -23.256 5.747 21.163 1.00 70.69 321 LYS A O 1
ATOM 2562 N N . VAL A 1 322 ? -24.892 6.482 22.540 1.00 66.50 322 VAL A N 1
ATOM 2563 C CA . VAL A 1 322 ? -25.927 6.627 21.515 1.00 66.50 322 VAL A CA 1
ATOM 2564 C C . VAL A 1 322 ? -25.649 7.879 20.685 1.00 66.50 322 VAL A C 1
ATOM 2566 O O . VAL A 1 322 ? -25.461 8.967 21.230 1.00 66.50 322 VAL A O 1
ATOM 2569 N N . TRP A 1 323 ? -25.594 7.709 19.366 1.00 67.75 323 TRP A N 1
ATOM 2570 C CA . TRP A 1 323 ? -25.391 8.788 18.404 1.00 67.75 323 TRP A CA 1
ATOM 2571 C C . TRP A 1 323 ? -26.537 8.814 17.411 1.00 67.75 323 TRP A C 1
ATOM 2573 O O . TRP A 1 323 ? -26.832 7.785 16.800 1.00 67.75 323 TRP A O 1
ATOM 2583 N N . ARG A 1 324 ? -27.076 10.008 17.153 1.00 71.19 324 ARG A N 1
ATOM 2584 C CA . ARG A 1 324 ? -27.824 10.239 15.918 1.00 71.19 324 ARG A CA 1
ATOM 2585 C C . ARG A 1 324 ? -26.863 10.181 14.739 1.00 71.19 324 ARG A C 1
ATOM 2587 O O . ARG A 1 324 ? -25.764 10.744 14.809 1.00 71.19 324 ARG A O 1
ATOM 2594 N N . ALA A 1 325 ? -27.271 9.523 13.660 1.00 73.25 325 ALA A N 1
ATOM 2595 C CA . ALA A 1 325 ? -26.417 9.327 12.494 1.00 73.25 325 ALA A CA 1
ATOM 2596 C C . ALA A 1 325 ? -25.891 10.660 11.926 1.00 73.25 325 ALA A C 1
ATOM 2598 O O . ALA A 1 325 ? -24.691 10.800 11.692 1.00 73.25 325 ALA A O 1
ATOM 2599 N N . GLU A 1 326 ? -26.749 11.672 11.788 1.00 77.12 326 GLU A N 1
ATOM 2600 C CA . GLU A 1 326 ? -26.377 13.010 11.328 1.00 77.12 326 GLU A CA 1
ATOM 2601 C C . GLU A 1 326 ? -25.432 13.726 12.304 1.00 77.12 326 GLU A C 1
ATOM 2603 O O . GLU A 1 326 ? -24.520 14.433 11.875 1.00 77.12 326 GLU A O 1
ATOM 2608 N N . GLU A 1 327 ? -25.607 13.550 13.615 1.00 78.44 327 GLU A N 1
ATOM 2609 C CA . GLU A 1 327 ? -24.715 14.152 14.610 1.00 78.44 327 GLU A CA 1
ATOM 2610 C C . GLU A 1 327 ? -23.310 13.565 14.515 1.00 78.44 327 GLU A C 1
ATOM 2612 O O . GLU A 1 327 ? -22.342 14.325 14.463 1.00 78.44 327 GLU A O 1
ATOM 2617 N N . LEU A 1 328 ? -23.194 12.237 14.418 1.00 79.94 328 LEU A N 1
ATOM 2618 C CA . LEU A 1 328 ? -21.907 11.574 14.224 1.00 79.94 328 LEU A CA 1
ATOM 2619 C C . LEU A 1 328 ? -21.298 11.919 12.859 1.00 79.94 328 LEU A C 1
ATOM 2621 O O . LEU A 1 328 ? -20.101 12.176 12.777 1.00 79.94 328 LEU A O 1
ATOM 2625 N N . TYR A 1 329 ? -22.103 12.014 11.800 1.00 83.75 329 TYR A N 1
ATOM 2626 C CA . TYR A 1 329 ? -21.645 12.465 10.484 1.00 83.75 329 TYR A CA 1
ATOM 2627 C C . TYR A 1 329 ? -21.081 13.891 10.539 1.00 83.75 329 TYR A C 1
ATOM 2629 O O . TYR A 1 329 ? -19.944 14.134 10.134 1.00 83.75 329 TYR A O 1
ATOM 2637 N N . ARG A 1 330 ? -21.823 14.847 11.114 1.00 83.62 330 ARG A N 1
ATOM 2638 C CA . ARG A 1 330 ? -21.337 16.223 11.310 1.00 83.62 330 ARG A CA 1
ATOM 2639 C C . ARG A 1 330 ? -20.081 16.251 12.170 1.00 83.62 330 ARG A C 1
ATOM 2641 O O . ARG A 1 330 ? -19.185 17.040 11.894 1.00 83.62 330 ARG A O 1
ATOM 2648 N N . TYR A 1 331 ? -20.008 15.401 13.187 1.00 81.38 331 TYR A N 1
ATOM 2649 C CA . TYR A 1 331 ? -18.843 15.285 14.051 1.00 81.38 331 TYR A CA 1
ATOM 2650 C C . TYR A 1 331 ? -17.605 14.800 13.285 1.00 81.38 331 TYR A C 1
ATOM 2652 O O . TYR A 1 331 ? -16.557 15.437 13.377 1.00 81.38 331 TYR A O 1
ATOM 2660 N N . LEU A 1 332 ? -17.745 13.754 12.462 1.00 82.19 332 LEU A N 1
ATOM 2661 C CA . LEU A 1 332 ? -16.701 13.258 11.558 1.00 82.19 332 LEU A CA 1
ATOM 2662 C C . LEU A 1 332 ? -16.213 14.354 10.597 1.00 82.19 332 LEU A C 1
ATOM 2664 O O . LEU A 1 332 ? -15.010 14.517 10.413 1.00 82.19 332 LEU A O 1
ATOM 2668 N N . HIS A 1 333 ? -17.130 15.152 10.042 1.00 76.81 333 HIS A N 1
ATOM 2669 C CA . HIS A 1 333 ? -16.805 16.259 9.135 1.00 76.81 333 HIS A CA 1
ATOM 2670 C C . HIS A 1 333 ? -16.212 17.496 9.821 1.00 76.81 333 HIS A C 1
ATOM 2672 O O . HIS A 1 333 ? -15.472 18.254 9.193 1.00 76.81 333 HIS A O 1
ATOM 2678 N N . ALA A 1 334 ? -16.561 17.742 11.084 1.00 72.62 334 ALA A N 1
ATOM 2679 C CA . ALA A 1 334 ? -16.115 18.913 11.833 1.00 72.62 334 ALA A CA 1
ATOM 2680 C C . ALA A 1 334 ? -14.707 18.749 12.419 1.00 72.62 334 ALA A C 1
ATOM 2682 O O . ALA A 1 334 ? -14.089 19.749 12.792 1.00 72.62 334 ALA A O 1
ATOM 2683 N N . VAL A 1 335 ? -14.191 17.518 12.511 1.00 60.62 335 VAL A N 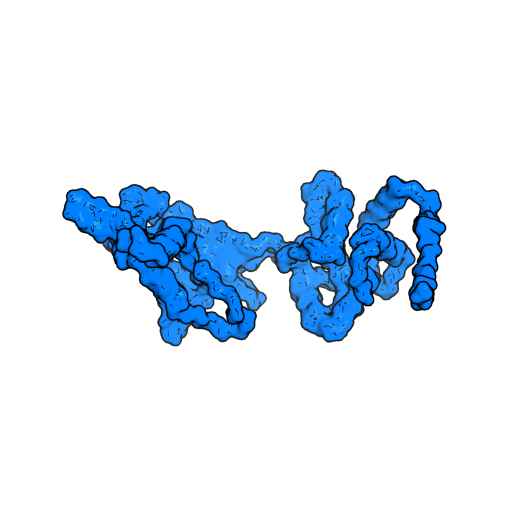1
ATOM 2684 C CA . VAL A 1 335 ? -12.824 17.260 12.973 1.00 60.62 335 VAL A CA 1
ATOM 2685 C C . VAL A 1 335 ? -11.851 17.761 11.899 1.00 60.62 335 VAL A C 1
ATOM 2687 O O . VAL A 1 335 ? -11.819 17.210 10.799 1.00 60.62 335 VAL A O 1
ATOM 2690 N N . PRO A 1 336 ? -11.045 18.807 12.168 1.00 51.81 336 PRO A N 1
ATOM 2691 C CA . PRO A 1 336 ? -10.142 19.335 11.158 1.00 51.81 336 PRO A CA 1
ATOM 2692 C C . PRO A 1 336 ? -9.103 18.273 10.791 1.00 51.81 336 PRO A C 1
ATOM 2694 O O . PRO A 1 336 ? -8.420 17.741 11.671 1.00 51.81 336 PRO A O 1
ATOM 2697 N N . SER A 1 337 ? -8.918 18.002 9.496 1.00 47.75 337 SER A N 1
ATOM 2698 C CA . SER A 1 337 ? -7.767 17.234 9.027 1.00 47.75 337 SER A CA 1
ATOM 2699 C C . SER A 1 337 ? -6.499 18.052 9.294 1.00 47.75 337 SER A C 1
ATOM 2701 O O . SER A 1 337 ? -6.117 18.966 8.567 1.00 47.75 337 SER A O 1
ATOM 2703 N N . HIS A 1 338 ? -5.840 17.773 10.413 1.00 45.34 338 HIS A N 1
ATOM 2704 C CA . HIS A 1 338 ? -4.626 18.474 10.827 1.00 45.34 338 HIS A CA 1
ATOM 2705 C C . HIS A 1 338 ? -3.363 17.933 10.137 1.00 45.34 338 HIS A C 1
ATOM 2707 O O . HIS A 1 338 ? -2.293 17.877 10.759 1.00 45.34 338 HIS A O 1
ATOM 2713 N N . ASP A 1 339 ? -3.476 17.574 8.856 1.00 39.50 339 ASP A N 1
ATOM 2714 C CA . ASP A 1 339 ? -2.354 17.183 8.009 1.00 39.50 339 ASP A CA 1
ATOM 2715 C C . ASP A 1 339 ? -1.907 18.377 7.156 1.00 39.50 339 ASP A C 1
ATOM 2717 O O . ASP A 1 339 ? -2.305 18.588 6.013 1.00 39.50 339 ASP A O 1
ATOM 2721 N N . THR A 1 340 ? -1.115 19.255 7.770 1.00 32.75 340 THR A N 1
ATOM 2722 C CA . THR A 1 340 ? -0.473 20.380 7.085 1.00 32.75 340 THR A CA 1
ATOM 2723 C C . THR A 1 340 ? 0.935 19.982 6.652 1.00 32.75 340 THR A C 1
ATOM 2725 O O . THR A 1 340 ? 1.917 20.571 7.103 1.00 32.75 340 THR A O 1
ATOM 2728 N N . SER A 1 341 ? 1.049 18.995 5.766 1.00 33.59 341 SER A N 1
ATOM 2729 C CA . SER A 1 341 ? 2.174 18.924 4.832 1.00 33.59 341 SER A CA 1
ATOM 2730 C C . SER A 1 341 ? 1.641 19.156 3.422 1.00 33.59 341 SER A C 1
ATOM 2732 O O . SER A 1 341 ? 0.988 18.299 2.850 1.00 33.59 341 SER A O 1
ATOM 2734 N N . SER A 1 342 ? 1.861 20.379 2.937 1.00 36.38 342 SER A N 1
ATOM 2735 C CA . SER A 1 342 ? 1.786 20.857 1.548 1.00 36.38 342 SER A CA 1
ATOM 2736 C C . SER A 1 342 ? 1.179 19.930 0.475 1.00 36.38 342 SER A C 1
ATOM 2738 O O . SER A 1 342 ? 1.797 18.941 0.099 1.00 36.38 342 SER A O 1
ATOM 2740 N N . GLN A 1 343 ? 0.096 20.431 -0.137 1.00 31.86 343 GLN A N 1
ATOM 2741 C CA . GLN A 1 343 ? -0.496 20.028 -1.427 1.00 31.86 343 GLN A CA 1
ATOM 2742 C C . GLN A 1 343 ? -1.331 18.741 -1.465 1.00 31.86 343 GLN A C 1
ATOM 2744 O O . GLN A 1 343 ? -1.092 17.890 -2.302 1.00 31.86 343 GLN A O 1
ATOM 2749 N N . GLU A 1 344 ? -2.391 18.665 -0.664 1.00 33.94 344 GLU A N 1
ATOM 2750 C CA . GLU A 1 344 ? -3.574 17.848 -0.987 1.00 33.94 344 GLU A CA 1
ATOM 2751 C C . GLU A 1 344 ? -4.786 18.444 -0.249 1.00 33.94 344 GLU A C 1
ATOM 2753 O O . GLU A 1 344 ? -5.226 17.990 0.801 1.00 33.94 344 GLU A O 1
ATOM 2758 N N . LYS A 1 345 ? -5.278 19.580 -0.754 1.00 29.73 345 LYS A N 1
ATOM 2759 C CA . LYS A 1 345 ? -6.584 20.129 -0.372 1.00 29.73 345 LYS A CA 1
ATOM 2760 C C . LYS A 1 345 ? -7.569 19.779 -1.481 1.00 29.73 345 LYS A C 1
ATOM 2762 O O . LYS A 1 345 ? -7.838 20.653 -2.291 1.00 29.73 345 LYS A O 1
ATOM 2767 N N . GLU A 1 346 ? -8.040 18.533 -1.538 1.00 29.52 346 GLU A N 1
ATOM 2768 C CA . GLU A 1 346 ? -9.342 18.231 -2.168 1.00 29.52 346 GLU A CA 1
ATOM 2769 C C . GLU A 1 346 ? -9.921 16.827 -1.935 1.00 29.52 346 GLU A C 1
ATOM 2771 O O . GLU A 1 346 ? -11.051 16.593 -2.342 1.00 29.52 346 GLU A O 1
ATOM 2776 N N . GLU A 1 347 ? -9.270 15.921 -1.202 1.00 27.27 347 GLU A N 1
ATOM 2777 C CA . GLU A 1 347 ? -9.884 14.623 -0.878 1.00 27.27 347 GLU A CA 1
ATOM 2778 C C . GLU A 1 347 ? -10.012 14.439 0.637 1.00 27.27 347 GLU A C 1
ATOM 2780 O O . GLU A 1 347 ? -9.174 13.847 1.313 1.00 27.27 347 GLU A O 1
ATOM 2785 N N . THR A 1 348 ? -11.102 14.970 1.195 1.00 26.86 348 THR A N 1
ATOM 2786 C CA . THR A 1 348 ? -11.672 14.436 2.437 1.00 26.86 348 THR A CA 1
ATOM 2787 C C . THR A 1 348 ? -12.142 13.010 2.160 1.00 26.86 348 THR A C 1
ATOM 2789 O O . THR A 1 348 ? -13.264 12.809 1.705 1.00 26.86 348 THR A O 1
ATOM 2792 N N . ASN A 1 349 ? -11.281 12.027 2.424 1.00 29.98 349 ASN A N 1
ATOM 2793 C CA . ASN A 1 349 ? -11.722 10.656 2.659 1.00 29.98 349 ASN A CA 1
ATOM 2794 C C . ASN A 1 349 ? -12.317 10.603 4.071 1.00 29.98 349 ASN A C 1
ATOM 2796 O O . ASN A 1 349 ? -11.583 10.465 5.054 1.00 29.98 349 ASN A O 1
ATOM 2800 N N . VAL A 1 350 ? -13.635 10.808 4.144 1.00 34.22 350 VAL A N 1
ATOM 2801 C CA . VAL A 1 350 ? -14.478 10.287 5.231 1.00 34.22 350 VAL A CA 1
ATOM 2802 C C . VAL A 1 350 ? -14.817 8.845 4.902 1.00 34.22 350 VAL A C 1
ATOM 2804 O O . VAL A 1 350 ? -15.122 8.586 3.714 1.00 34.22 350 VAL A O 1
#

Mean predicted aligned error: 12.26 Å

pLDDT: mean 77.47, std 19.07, range [26.86, 97.88]

Sequence (350 aa):
MGLFEQPVPSTNDKERSSSPWSAAEEENRLEQLITQLPTLLRQAPPPSPELKQILRLLEERYLRHVPRSRPLEAALDAATYYGDNELAIDVIRKKYLAPEEKGPLHLWERVARAIASVEKDQAYWYEKFLSILLDFRFVPGGRVMHGAGREDARRRPTLSNCYVIPIEEDSLEGIYQCLAESAMVYRTGGGVGTDLSVLRPAGAPVNATIDKSPGATAFMNLFSESTNTVSQAGRRGALMLTLRVDHPDVERFIHIKNDPQRQKVQYANISVLLTHLFMEKVAAEHDPARQEEICFEVEDEEGNRHNIFVHPNEEVEYEGKVWRAEELYRYLHAVPSHDTSSQEKEETNV